Protein AF-A0AAU7BP47-F1 (afdb_monomer_lite)

Sequence (242 aa):
MKHLKYIVLTAAFLTLVGQQEICAQGKSEAAKAKVEQKKESIEKEIKEDIKEVRDDKREDMKALRERLKAATTDEEREAILEKMKELRGDAKEDIKELKEDLDDDDKLEREAKAKLNQEVKAKENKAKGNAYGKNKGELKGREFGLARAAEAKAKVKKYEESFEKNDELIKRGKSRIQQAMERIKKAKEDKSLTEDEIKEREERIKKAENKINSLEEAIKKAKEKMKEKTEQLSKILVKENN

Organism: NCBI:txid3153519

Secondary structure (DSSP, 8-state):
--SHHHHHHHHHHHHHHTTSSTTTTHHHHHHHHHHHHHHHHHHHHHHHHHHHHHHHHHHHHHHHHHHHHH--SHHHHHHHHHHHHHHHHHHHHHHHHHHHHHH-HHHHHHHHHHHHHHHHHHHHHHHS---TTTT-TT--THHHHHHHHHHHHHHHHHHHHHHHHHHHHHHHHHHHHHHHHHHHHHHHHTT-S-HHHHHHHHHHHHHHHHHHHHHHHHHHHHHHHHHHHHHHHHHHHHHT--

Structure (mmCIF, N/CA/C/O backbone):
data_AF-A0AAU7BP47-F1
#
_entry.id   AF-A0AAU7BP47-F1
#
loop_
_atom_site.group_PDB
_atom_site.id
_atom_site.type_symbol
_atom_site.label_atom_id
_atom_site.label_alt_id
_atom_site.label_comp_id
_atom_site.label_asym_id
_atom_site.label_entity_id
_atom_site.label_seq_id
_atom_site.pdbx_PDB_ins_code
_atom_site.Cartn_x
_atom_site.Cartn_y
_atom_site.Cartn_z
_atom_site.occupancy
_atom_site.B_iso_or_equiv
_atom_site.auth_seq_id
_atom_site.auth_comp_id
_atom_site.auth_asym_id
_atom_site.auth_atom_id
_atom_site.pdbx_PDB_model_num
ATOM 1 N N . MET A 1 1 ? 30.214 -60.463 -42.464 1.00 54.84 1 MET A N 1
ATOM 2 C CA . MET A 1 1 ? 29.918 -59.471 -41.398 1.00 54.84 1 MET A CA 1
ATOM 3 C C . MET A 1 1 ? 30.547 -58.092 -41.663 1.00 54.84 1 MET A C 1
ATOM 5 O O . MET A 1 1 ? 31.225 -57.549 -40.799 1.00 54.84 1 MET A O 1
ATOM 9 N N . LYS A 1 2 ? 30.342 -57.493 -42.847 1.00 50.34 2 LYS A N 1
ATOM 10 C CA . LYS A 1 2 ? 30.851 -56.135 -43.146 1.00 50.34 2 LYS A CA 1
ATOM 11 C C . LYS A 1 2 ? 29.751 -55.064 -43.164 1.00 50.34 2 LYS A C 1
ATOM 13 O O . LYS A 1 2 ? 30.060 -53.902 -42.963 1.00 50.34 2 LYS A O 1
ATOM 18 N N . HIS A 1 3 ? 28.479 -55.457 -43.267 1.00 51.28 3 HIS A N 1
ATOM 19 C CA . HIS A 1 3 ? 27.336 -54.529 -43.255 1.00 51.28 3 HIS A CA 1
ATOM 20 C C . HIS A 1 3 ? 26.705 -54.325 -41.868 1.00 51.28 3 HIS A C 1
ATOM 22 O O . HIS A 1 3 ? 26.052 -53.316 -41.634 1.00 51.28 3 HIS A O 1
ATOM 28 N N . LEU A 1 4 ? 26.986 -55.215 -40.909 1.00 47.09 4 LEU A N 1
ATOM 29 C CA . LEU A 1 4 ? 26.487 -55.094 -39.533 1.00 47.09 4 LEU A CA 1
ATOM 30 C C . LEU A 1 4 ? 27.113 -53.900 -38.788 1.00 47.09 4 LEU A C 1
ATOM 32 O O . LEU A 1 4 ? 26.461 -53.267 -37.968 1.00 47.09 4 LEU A O 1
ATOM 36 N N . LYS A 1 5 ? 28.358 -53.541 -39.134 1.00 48.34 5 LYS A N 1
ATOM 37 C CA . LYS A 1 5 ? 29.045 -52.372 -38.566 1.00 48.34 5 LYS A CA 1
ATOM 38 C C . LYS A 1 5 ? 28.393 -51.054 -38.991 1.00 48.34 5 LYS A C 1
ATOM 40 O O . LYS A 1 5 ? 28.329 -50.142 -38.182 1.00 48.34 5 LYS A O 1
ATOM 45 N N . TYR A 1 6 ? 27.871 -50.972 -40.217 1.00 52.59 6 TYR A N 1
ATOM 46 C CA . TYR A 1 6 ? 27.213 -49.761 -40.715 1.00 52.59 6 TYR A CA 1
ATOM 47 C C . TYR A 1 6 ? 25.806 -49.587 -40.134 1.00 52.59 6 TYR A C 1
ATOM 49 O O . TYR A 1 6 ? 25.447 -48.466 -39.806 1.00 52.59 6 TYR A O 1
ATOM 57 N N . ILE A 1 7 ? 25.066 -50.681 -39.904 1.00 55.38 7 ILE A N 1
ATOM 58 C CA . ILE A 1 7 ? 23.729 -50.648 -39.281 1.00 55.38 7 ILE A CA 1
ATOM 59 C C . ILE A 1 7 ? 23.807 -50.176 -37.819 1.00 55.38 7 ILE A C 1
ATOM 61 O O . ILE A 1 7 ? 23.007 -49.343 -37.392 1.00 55.38 7 ILE A O 1
ATOM 65 N N . VAL A 1 8 ? 24.811 -50.644 -37.068 1.00 53.78 8 VAL A N 1
ATOM 66 C CA . VAL A 1 8 ? 25.050 -50.199 -35.683 1.00 53.78 8 VAL A CA 1
ATOM 67 C C . VAL A 1 8 ? 25.526 -48.739 -35.638 1.00 53.78 8 VAL A C 1
ATOM 69 O O . VAL A 1 8 ? 25.120 -47.994 -34.749 1.00 53.78 8 VAL A O 1
ATOM 72 N N . LEU A 1 9 ? 26.310 -48.289 -36.628 1.00 45.22 9 LEU A N 1
ATOM 73 C CA . LEU A 1 9 ? 26.760 -46.894 -36.714 1.00 45.22 9 LEU A CA 1
ATOM 74 C C . LEU A 1 9 ? 25.614 -45.923 -37.061 1.00 45.22 9 LEU A C 1
ATOM 76 O O . LEU A 1 9 ? 25.562 -44.823 -36.519 1.00 45.22 9 LEU A O 1
ATOM 80 N N . THR A 1 10 ? 24.666 -46.327 -37.916 1.00 50.25 10 THR A N 1
ATOM 81 C CA . THR A 1 10 ? 23.479 -45.516 -38.241 1.00 50.25 10 THR A CA 1
ATOM 82 C C . THR A 1 10 ? 22.449 -45.483 -37.112 1.00 50.25 10 THR A C 1
ATOM 84 O O . THR A 1 10 ? 21.820 -44.449 -36.900 1.00 50.25 10 THR A O 1
ATOM 87 N N . ALA A 1 11 ? 22.314 -46.561 -36.332 1.00 48.72 11 ALA A N 1
ATOM 88 C CA . ALA A 1 11 ? 21.428 -46.584 -35.165 1.00 48.72 11 ALA A CA 1
ATOM 89 C C . ALA A 1 11 ? 21.935 -45.676 -34.026 1.00 48.72 11 ALA A C 1
ATOM 91 O O . ALA A 1 11 ? 21.133 -45.018 -33.369 1.00 48.72 11 ALA A O 1
ATOM 92 N N . ALA A 1 12 ? 23.257 -45.562 -33.846 1.00 46.50 12 ALA A N 1
ATOM 93 C CA . ALA A 1 12 ? 23.857 -44.663 -32.855 1.00 46.50 12 ALA A CA 1
ATOM 94 C C . ALA A 1 12 ? 23.754 -43.169 -33.234 1.00 46.50 12 ALA A C 1
ATOM 96 O O . ALA A 1 12 ? 23.749 -42.307 -32.355 1.00 46.50 12 ALA A O 1
ATOM 97 N N . PHE A 1 13 ? 23.636 -42.845 -34.527 1.00 42.03 13 PHE A N 1
ATOM 98 C CA . PHE A 1 13 ? 23.473 -41.460 -34.985 1.00 42.03 13 PHE A CA 1
ATOM 99 C C . PHE A 1 13 ? 22.022 -40.962 -34.853 1.00 42.03 13 PHE A C 1
ATOM 101 O O . PHE A 1 13 ? 21.796 -39.786 -34.580 1.00 42.03 13 PHE A O 1
ATOM 108 N N . LEU A 1 14 ? 21.031 -41.858 -34.952 1.00 44.75 14 LEU A N 1
ATOM 109 C CA . LEU A 1 14 ? 19.613 -41.525 -34.745 1.00 44.75 14 LEU A CA 1
ATOM 110 C C . LEU A 1 14 ? 19.248 -41.268 -33.272 1.00 44.75 14 LEU A C 1
ATOM 112 O O . LEU A 1 14 ? 18.317 -40.515 -33.001 1.00 44.75 14 LEU A O 1
ATOM 116 N N . THR A 1 15 ? 20.003 -41.805 -32.311 1.00 44.69 15 THR A N 1
ATOM 117 C CA . THR A 1 15 ? 19.762 -41.549 -30.879 1.00 44.69 15 THR A CA 1
ATOM 118 C C . THR A 1 15 ? 20.351 -40.231 -30.368 1.00 44.69 15 THR A C 1
ATOM 120 O O . THR A 1 15 ? 19.978 -39.792 -29.285 1.00 44.69 15 THR A O 1
ATOM 123 N N . LEU A 1 16 ? 21.237 -39.572 -31.127 1.00 41.62 16 LEU A N 1
ATOM 124 C CA . LEU A 1 16 ? 21.874 -38.307 -30.718 1.00 41.62 16 LEU A CA 1
ATOM 125 C C . LEU A 1 16 ? 21.167 -37.050 -31.251 1.00 41.62 16 LEU A C 1
ATOM 127 O O . LEU A 1 16 ? 21.364 -35.967 -30.705 1.00 41.62 16 LEU A O 1
ATOM 131 N N . VAL A 1 17 ? 20.302 -37.183 -32.261 1.00 43.44 17 VAL A N 1
ATOM 132 C CA . VAL A 1 17 ? 19.491 -36.067 -32.789 1.00 43.44 17 VAL A CA 1
ATOM 133 C C . VAL A 1 17 ? 18.143 -35.942 -32.053 1.00 43.44 17 VAL A C 1
ATOM 135 O O . VAL A 1 17 ? 17.546 -34.872 -32.031 1.00 43.44 17 VAL A O 1
ATOM 138 N N . GLY A 1 18 ? 17.697 -36.991 -31.350 1.00 37.31 18 GLY A N 1
ATOM 139 C CA . GLY A 1 18 ? 16.422 -37.007 -30.616 1.00 37.31 18 GLY A CA 1
ATOM 140 C C . GLY A 1 18 ? 16.404 -36.294 -29.255 1.00 37.31 18 GLY A C 1
ATOM 141 O O . GLY A 1 18 ? 15.347 -36.201 -28.640 1.00 37.31 18 GLY A O 1
ATOM 142 N N . GLN A 1 19 ? 17.535 -35.782 -28.753 1.00 41.53 19 GLN A N 1
ATOM 143 C CA . GLN A 1 19 ? 17.583 -35.084 -27.453 1.00 41.53 19 GLN A CA 1
ATOM 144 C C . GLN A 1 19 ? 17.438 -33.555 -27.539 1.00 41.53 19 GLN A C 1
ATOM 146 O O . GLN A 1 19 ? 17.408 -32.896 -26.500 1.00 41.53 19 GLN A O 1
ATOM 151 N N . GLN A 1 20 ? 17.302 -32.965 -28.732 1.00 42.88 20 GLN A N 1
ATOM 152 C CA . GLN A 1 20 ? 17.167 -31.506 -28.864 1.00 42.88 20 GLN A CA 1
ATOM 153 C C . GLN A 1 20 ? 15.726 -30.975 -28.750 1.00 42.88 20 GLN A C 1
ATOM 155 O O . GLN A 1 20 ? 15.548 -29.762 -28.647 1.00 42.88 20 GLN A O 1
ATOM 160 N N . GLU A 1 21 ? 14.706 -31.834 -28.648 1.00 36.41 21 GLU A N 1
ATOM 161 C CA . GLU A 1 21 ? 13.303 -31.385 -28.540 1.00 36.41 21 GLU A CA 1
ATOM 162 C C . GLU A 1 21 ? 12.715 -31.411 -27.113 1.00 36.41 21 GLU A C 1
ATOM 164 O O . GLU A 1 21 ? 11.639 -30.867 -26.879 1.00 36.41 21 GLU A O 1
ATOM 169 N N . ILE A 1 22 ? 13.437 -31.916 -26.102 1.00 38.38 22 ILE A N 1
ATOM 170 C CA . ILE A 1 22 ? 12.916 -31.999 -24.716 1.00 38.38 22 ILE A CA 1
ATOM 171 C C . ILE A 1 22 ? 13.175 -30.708 -23.898 1.00 38.38 22 ILE A C 1
ATOM 173 O O . ILE A 1 22 ? 12.651 -30.522 -22.800 1.00 38.38 22 ILE A O 1
ATOM 177 N N . CYS A 1 23 ? 13.900 -29.723 -24.437 1.00 38.06 23 CYS A N 1
ATOM 178 C CA . CYS A 1 23 ? 14.195 -28.467 -23.726 1.00 38.06 23 CYS A CA 1
ATOM 179 C C . CYS A 1 23 ? 13.179 -27.324 -23.946 1.00 38.06 23 CYS A C 1
ATOM 181 O O . CYS A 1 23 ? 13.420 -26.204 -23.480 1.00 38.06 23 CYS A O 1
ATOM 183 N N . ALA A 1 24 ? 12.052 -27.571 -24.623 1.00 40.19 24 ALA A N 1
ATOM 184 C CA . ALA A 1 24 ? 11.007 -26.561 -24.834 1.00 40.19 24 ALA A CA 1
ATOM 185 C C . ALA A 1 24 ? 9.888 -26.604 -23.770 1.00 40.19 24 ALA A C 1
ATOM 187 O O . ALA A 1 24 ? 9.394 -25.551 -23.363 1.00 40.19 24 ALA A O 1
ATOM 188 N N . GLN A 1 25 ? 9.534 -27.784 -23.247 1.00 32.47 25 GLN A N 1
ATOM 189 C CA . GLN A 1 25 ? 8.387 -27.946 -22.340 1.00 32.47 25 GLN A CA 1
ATOM 190 C C . GLN A 1 25 ? 8.696 -27.550 -20.877 1.00 32.47 25 GLN A C 1
ATOM 192 O O . GLN A 1 25 ? 7.860 -26.929 -20.215 1.00 32.47 25 GLN A O 1
ATOM 197 N N . GLY A 1 26 ? 9.930 -27.762 -20.396 1.00 40.69 26 GLY A N 1
ATOM 198 C CA . GLY A 1 26 ? 10.325 -27.481 -19.002 1.00 40.69 26 GLY A CA 1
ATOM 199 C C . GLY A 1 26 ? 10.457 -25.993 -18.628 1.00 40.69 26 GLY A C 1
ATOM 200 O O . GLY A 1 26 ? 10.343 -25.630 -17.458 1.00 40.69 26 GLY A O 1
ATOM 201 N N . LYS A 1 27 ? 10.635 -25.087 -19.604 1.00 50.84 27 LYS A N 1
ATOM 202 C CA . LYS A 1 27 ? 10.634 -23.632 -19.330 1.00 50.84 27 LYS A CA 1
ATOM 203 C C . LYS A 1 27 ? 9.239 -23.113 -18.968 1.00 50.84 27 LYS A C 1
ATOM 205 O O . LYS A 1 27 ? 9.133 -22.132 -18.233 1.00 50.84 27 LYS A O 1
ATOM 210 N N . SER A 1 28 ? 8.188 -23.771 -19.463 1.00 58.28 28 SER A N 1
ATOM 211 C CA . SER A 1 28 ? 6.799 -23.394 -19.190 1.00 58.28 28 SER A CA 1
ATOM 212 C C . SER A 1 28 ? 6.362 -23.815 -17.784 1.00 58.28 28 SER A C 1
ATOM 214 O O . SER A 1 28 ? 5.742 -23.026 -17.076 1.00 58.28 28 SER A O 1
ATOM 216 N N . GLU A 1 29 ? 6.777 -24.999 -17.330 1.00 63.47 29 GLU A N 1
ATOM 217 C CA . GLU A 1 29 ? 6.486 -25.500 -15.982 1.00 63.47 29 GLU A CA 1
ATOM 218 C C . GLU A 1 29 ? 7.246 -24.720 -14.908 1.00 63.47 29 GLU A C 1
ATOM 220 O O . GLU A 1 29 ? 6.656 -24.311 -13.913 1.00 63.47 29 GLU A O 1
ATOM 225 N N . ALA A 1 30 ? 8.523 -24.397 -15.141 1.00 72.31 30 ALA A N 1
ATOM 226 C CA . ALA A 1 30 ? 9.299 -23.574 -14.213 1.00 72.31 30 ALA A CA 1
ATOM 227 C C . ALA A 1 30 ? 8.756 -22.137 -14.081 1.00 72.31 30 ALA A C 1
ATOM 229 O O . ALA A 1 30 ? 8.880 -21.517 -13.024 1.00 72.31 30 ALA A O 1
ATOM 230 N N . ALA A 1 31 ? 8.172 -21.583 -15.150 1.00 70.94 31 ALA A N 1
ATOM 231 C CA . ALA A 1 31 ? 7.506 -20.285 -15.102 1.00 70.94 31 ALA A CA 1
ATOM 232 C C . ALA A 1 31 ? 6.178 -20.365 -14.336 1.00 70.94 31 ALA A C 1
ATOM 234 O O . ALA A 1 31 ? 5.934 -19.521 -13.476 1.00 70.94 31 ALA A O 1
ATOM 235 N N . LYS A 1 32 ? 5.370 -21.404 -14.589 1.00 76.00 32 LYS A N 1
ATOM 236 C CA . LYS A 1 32 ? 4.124 -21.669 -13.853 1.00 76.00 32 LYS A CA 1
ATOM 237 C C . LYS A 1 32 ? 4.377 -21.861 -12.357 1.00 76.00 32 LYS A C 1
ATOM 239 O O . LYS A 1 32 ? 3.753 -21.180 -11.557 1.00 76.00 32 LYS A O 1
ATOM 244 N N . ALA A 1 33 ? 5.373 -22.663 -11.978 1.00 82.56 33 ALA A N 1
ATOM 245 C CA . ALA A 1 33 ? 5.734 -22.886 -10.576 1.00 82.56 33 ALA A CA 1
ATOM 246 C C . ALA A 1 33 ? 6.130 -21.591 -9.839 1.00 82.56 33 ALA A C 1
ATOM 248 O O . ALA A 1 33 ? 5.812 -21.416 -8.668 1.00 82.56 33 ALA A O 1
ATOM 249 N N . LYS A 1 34 ? 6.796 -20.649 -10.521 1.00 80.06 34 LYS A N 1
ATOM 250 C CA . LYS A 1 34 ? 7.148 -19.341 -9.938 1.00 80.06 34 LYS A CA 1
ATOM 251 C C . LYS A 1 34 ? 5.948 -18.415 -9.770 1.00 80.06 34 LYS A C 1
ATOM 253 O O . LYS A 1 34 ? 5.946 -17.612 -8.840 1.00 80.06 34 LYS A O 1
ATOM 258 N N . VAL A 1 35 ? 4.977 -18.485 -10.680 1.00 82.31 35 VAL A N 1
ATOM 259 C CA . VAL A 1 35 ? 3.710 -17.755 -10.538 1.00 82.31 35 VAL A CA 1
ATOM 260 C C . VAL A 1 35 ? 2.937 -18.325 -9.353 1.00 82.31 35 VAL A C 1
ATOM 262 O O . VAL A 1 35 ? 2.563 -17.550 -8.480 1.00 82.31 35 VAL A O 1
ATOM 265 N N . GLU A 1 36 ? 2.831 -19.650 -9.251 1.00 82.81 36 GLU A N 1
ATOM 266 C CA . GLU A 1 36 ? 2.141 -20.324 -8.146 1.00 82.81 36 GLU A CA 1
ATOM 267 C C . GLU A 1 36 ? 2.777 -20.005 -6.789 1.00 82.81 36 GLU A C 1
ATOM 269 O O . GLU A 1 36 ? 2.099 -19.589 -5.858 1.00 82.81 36 GLU A O 1
ATOM 274 N N . GLN A 1 37 ? 4.108 -20.052 -6.695 1.00 86.12 37 GLN A N 1
ATOM 275 C CA . GLN A 1 37 ? 4.819 -19.693 -5.466 1.00 86.12 37 GLN A CA 1
ATOM 276 C C . GLN A 1 37 ? 4.569 -18.234 -5.040 1.00 86.12 37 GLN A C 1
ATOM 278 O O . GLN A 1 37 ? 4.491 -17.926 -3.849 1.00 86.12 37 GLN A O 1
ATOM 283 N N . LYS A 1 38 ? 4.473 -17.301 -5.999 1.00 84.44 38 LYS A N 1
ATOM 284 C CA . LYS A 1 38 ? 4.156 -15.894 -5.701 1.00 84.44 38 LYS A CA 1
ATOM 285 C C . LYS A 1 38 ? 2.691 -15.720 -5.322 1.00 84.44 38 LYS A C 1
ATOM 287 O O . LYS A 1 38 ? 2.416 -14.913 -4.441 1.00 84.44 38 LYS A O 1
ATOM 292 N N . LYS A 1 39 ? 1.794 -16.472 -5.950 1.00 86.50 39 LYS A N 1
ATOM 293 C CA . LYS A 1 39 ? 0.372 -16.513 -5.622 1.00 86.50 39 LYS A CA 1
ATOM 294 C C . LYS A 1 39 ? 0.158 -17.002 -4.188 1.00 86.50 39 LYS A C 1
ATOM 296 O O . LYS A 1 39 ? -0.407 -16.264 -3.393 1.00 86.50 39 LYS A O 1
ATOM 301 N N . GLU A 1 40 ? 0.764 -18.128 -3.805 1.00 88.06 40 GLU A N 1
ATOM 302 C CA . GLU A 1 40 ? 0.751 -18.629 -2.421 1.00 88.06 40 GLU A CA 1
ATOM 303 C C . GLU A 1 40 ? 1.299 -17.607 -1.413 1.00 88.06 40 GLU A C 1
ATOM 305 O O . GLU A 1 40 ? 0.816 -17.512 -0.286 1.00 88.06 40 GLU A O 1
ATOM 310 N N . SER A 1 41 ? 2.330 -16.843 -1.792 1.00 86.12 41 SER A N 1
ATOM 311 C CA . SER A 1 41 ? 2.872 -15.777 -0.943 1.00 86.12 41 SER A CA 1
ATOM 312 C C . SER A 1 41 ? 1.869 -14.642 -0.739 1.00 86.12 41 SER A C 1
ATOM 314 O O . SER A 1 41 ? 1.754 -14.152 0.377 1.00 86.12 41 SER A O 1
ATOM 316 N N . ILE A 1 42 ? 1.161 -14.228 -1.793 1.00 83.88 42 ILE A N 1
ATOM 317 C CA . ILE A 1 42 ? 0.135 -13.178 -1.719 1.00 83.88 42 ILE A CA 1
ATOM 318 C C . ILE A 1 42 ? -1.065 -13.677 -0.906 1.00 83.88 42 ILE A C 1
ATOM 320 O O . ILE A 1 42 ? -1.548 -12.966 -0.034 1.00 83.88 42 ILE A O 1
ATOM 324 N N . GLU A 1 43 ? -1.497 -14.923 -1.107 1.00 88.44 43 GLU A N 1
ATOM 325 C CA . GLU A 1 43 ? -2.561 -15.519 -0.296 1.00 88.44 43 GLU A CA 1
ATOM 326 C C . GLU A 1 43 ? -2.208 -15.569 1.192 1.00 88.44 43 GLU A C 1
ATOM 328 O O . GLU A 1 43 ? -3.080 -15.378 2.038 1.00 88.44 43 GLU A O 1
ATOM 333 N N . LYS A 1 44 ? -0.945 -15.860 1.532 1.00 90.38 44 LYS A N 1
ATOM 334 C CA . LYS A 1 44 ? -0.475 -15.835 2.924 1.00 90.38 44 LYS A CA 1
ATOM 335 C C . LYS A 1 44 ? -0.514 -14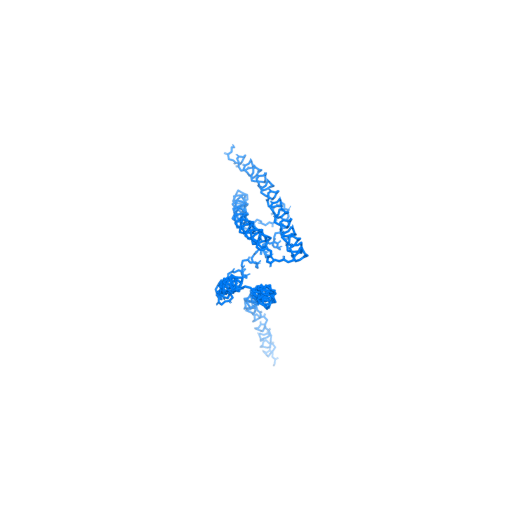.425 3.503 1.00 90.38 44 LYS A C 1
ATOM 337 O O . LYS A 1 44 ? -1.019 -14.284 4.609 1.00 90.38 44 LYS A O 1
ATOM 342 N N . GLU A 1 45 ? -0.054 -13.419 2.754 1.00 82.81 45 GLU A N 1
ATOM 343 C CA . GLU A 1 45 ? -0.141 -12.003 3.150 1.00 82.81 45 GLU A CA 1
ATOM 344 C C . GLU A 1 45 ? -1.605 -11.611 3.435 1.00 82.81 45 GLU A C 1
ATOM 346 O O . GLU A 1 45 ? -1.918 -11.161 4.532 1.00 82.81 45 GLU A O 1
ATOM 351 N N . ILE A 1 46 ? -2.536 -11.906 2.521 1.00 84.75 46 ILE A N 1
ATOM 352 C CA . ILE A 1 46 ? -3.964 -11.587 2.705 1.00 84.75 46 ILE A CA 1
ATOM 353 C C . ILE A 1 46 ? -4.574 -12.358 3.892 1.00 84.75 46 IL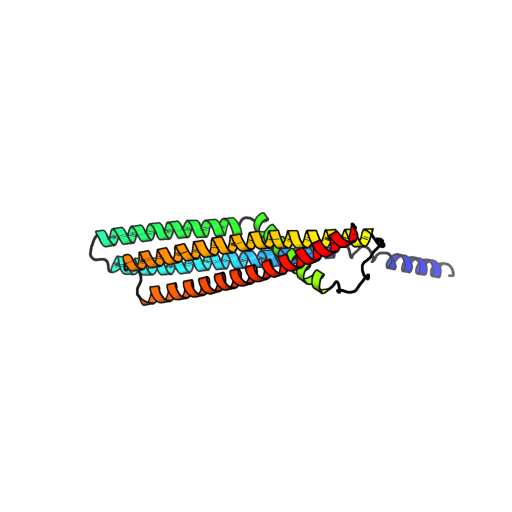E A C 1
ATOM 355 O O . ILE A 1 46 ? -5.373 -11.815 4.657 1.00 84.75 46 ILE A O 1
ATOM 359 N N . LYS A 1 47 ? -4.205 -13.632 4.093 1.00 90.12 47 LYS A N 1
ATOM 360 C CA . LYS A 1 47 ? -4.659 -14.430 5.251 1.00 90.12 47 LYS A CA 1
ATOM 361 C C . LYS A 1 47 ? -4.132 -13.873 6.578 1.00 90.12 47 LYS A C 1
ATOM 363 O O . LYS A 1 47 ? -4.850 -13.954 7.578 1.00 90.12 47 LYS A O 1
ATOM 368 N N . GLU A 1 48 ? -2.912 -13.339 6.601 1.00 88.19 48 GLU A N 1
ATOM 369 C CA . GLU A 1 48 ? -2.351 -12.642 7.762 1.00 88.19 48 GLU A CA 1
ATOM 370 C C . GLU A 1 48 ? -3.094 -11.329 8.031 1.00 88.19 48 GLU A C 1
ATOM 372 O O . GLU A 1 48 ? -3.537 -11.135 9.162 1.00 88.19 48 GLU A O 1
ATOM 377 N N . ASP A 1 49 ? -3.367 -10.519 7.005 1.00 79.56 49 ASP A N 1
ATOM 378 C CA . ASP A 1 49 ? -4.144 -9.276 7.132 1.00 79.56 49 ASP A CA 1
ATOM 379 C C . ASP A 1 49 ? -5.557 -9.544 7.690 1.00 79.56 49 ASP A C 1
ATOM 381 O O . ASP A 1 49 ? -6.016 -8.876 8.619 1.00 79.56 49 ASP A O 1
ATOM 385 N N . ILE A 1 50 ? -6.245 -10.587 7.202 1.00 86.44 50 ILE A N 1
ATOM 386 C CA . ILE A 1 50 ? -7.553 -11.011 7.741 1.00 86.44 50 ILE A CA 1
ATOM 387 C C . ILE A 1 50 ? -7.447 -11.389 9.225 1.00 86.44 50 ILE A C 1
ATOM 389 O O . ILE A 1 50 ? -8.384 -11.163 10.001 1.00 86.44 50 ILE A O 1
ATOM 393 N N . LYS A 1 51 ? -6.342 -12.025 9.626 1.00 89.06 51 LYS A N 1
ATOM 394 C CA . LYS A 1 51 ? -6.120 -12.431 11.014 1.00 89.06 51 LYS A CA 1
ATOM 395 C C . LYS A 1 51 ? -5.854 -11.216 11.903 1.00 89.06 51 LYS A C 1
ATOM 397 O O . LYS A 1 51 ? -6.468 -11.136 12.961 1.00 89.06 51 LYS A O 1
ATOM 402 N N . GLU A 1 52 ? -5.033 -10.271 11.453 1.00 82.19 52 GLU A N 1
ATOM 403 C CA . GLU A 1 52 ? -4.743 -9.025 12.171 1.00 82.19 52 GLU A CA 1
ATOM 404 C C . GLU A 1 52 ? -6.023 -8.204 12.387 1.00 82.19 52 GLU A C 1
ATOM 406 O O . GLU A 1 52 ? -6.343 -7.856 13.522 1.00 82.19 52 GLU A O 1
ATOM 411 N N . VAL A 1 53 ? -6.854 -8.039 11.347 1.00 80.25 53 VAL A N 1
ATOM 412 C CA . VAL A 1 53 ? -8.168 -7.377 11.465 1.00 80.25 53 VAL A CA 1
ATOM 413 C C . VAL A 1 53 ? -9.069 -8.083 12.486 1.00 80.25 53 VAL A C 1
ATOM 415 O O . VAL A 1 53 ? -9.759 -7.429 13.271 1.00 80.25 53 VAL A O 1
ATOM 418 N N . ARG A 1 54 ? -9.090 -9.423 12.514 1.00 86.44 54 ARG A N 1
ATOM 419 C CA . ARG A 1 54 ? -9.884 -10.170 13.507 1.00 86.44 54 ARG A CA 1
ATOM 420 C C . ARG A 1 54 ? -9.365 -9.995 14.925 1.00 86.44 54 ARG A C 1
ATOM 422 O O . ARG A 1 54 ? -10.188 -9.893 15.835 1.00 86.44 54 ARG A O 1
ATOM 429 N N . ASP A 1 55 ? -8.052 -10.028 15.109 1.00 83.00 55 ASP A N 1
ATOM 430 C CA . ASP A 1 55 ? -7.429 -9.933 16.424 1.00 83.00 55 ASP A CA 1
ATOM 431 C C . ASP A 1 55 ? -7.627 -8.521 17.004 1.00 83.00 55 ASP A C 1
ATOM 433 O O . ASP A 1 55 ? -8.171 -8.407 18.106 1.00 83.00 55 ASP A O 1
ATOM 437 N N . ASP A 1 56 ? -7.384 -7.463 16.221 1.00 77.06 56 ASP A N 1
ATOM 438 C CA . ASP A 1 56 ? -7.642 -6.068 16.617 1.00 77.06 56 ASP A CA 1
ATOM 439 C C . ASP A 1 56 ? -9.113 -5.853 17.021 1.00 77.06 56 ASP A C 1
ATOM 441 O O . ASP A 1 56 ? -9.430 -5.334 18.096 1.00 77.06 56 ASP A O 1
ATOM 445 N N . LYS A 1 57 ? -10.056 -6.331 16.198 1.00 85.19 57 LYS A N 1
ATOM 446 C CA . LYS A 1 57 ? -11.494 -6.182 16.479 1.00 85.19 57 LYS A CA 1
ATOM 447 C C . LYS A 1 57 ? -11.946 -7.031 17.669 1.00 85.19 57 LYS A C 1
ATOM 449 O O . LYS A 1 57 ? -12.911 -6.677 18.353 1.00 85.19 57 LYS A O 1
ATOM 454 N N . ARG A 1 58 ? -11.287 -8.163 17.936 1.00 84.25 58 ARG A N 1
ATOM 455 C CA . ARG A 1 58 ? -11.562 -9.004 19.110 1.00 84.25 58 ARG A CA 1
ATOM 456 C C . ARG A 1 58 ? -11.113 -8.316 20.394 1.00 84.25 58 ARG A C 1
ATOM 458 O O . ARG A 1 58 ? -11.830 -8.423 21.393 1.00 84.25 58 ARG A O 1
ATOM 465 N N . GLU A 1 59 ? -9.976 -7.629 20.374 1.00 79.62 59 GLU A N 1
ATOM 466 C CA . GLU A 1 59 ? -9.506 -6.817 21.498 1.00 79.62 59 GLU A CA 1
ATOM 467 C C . GLU A 1 59 ? -10.466 -5.657 21.777 1.00 79.62 59 GLU A C 1
ATOM 469 O O . GLU A 1 59 ? -10.967 -5.546 22.899 1.00 79.62 59 GLU A O 1
ATOM 474 N N . ASP A 1 60 ? -10.852 -4.901 20.744 1.00 80.06 60 ASP A N 1
ATOM 475 C CA . ASP A 1 60 ? -11.852 -3.827 20.846 1.00 80.06 60 ASP A CA 1
ATOM 476 C C . ASP A 1 60 ? -13.189 -4.332 21.424 1.00 80.06 60 ASP A C 1
ATOM 478 O O . ASP A 1 60 ? -13.756 -3.750 22.354 1.00 80.06 60 ASP A O 1
ATOM 482 N N . MET A 1 61 ? -13.688 -5.472 20.932 1.00 87.56 61 MET A N 1
ATOM 483 C CA . MET A 1 61 ? -14.920 -6.084 21.443 1.00 87.56 61 MET A CA 1
ATOM 484 C C . MET A 1 61 ? -14.800 -6.555 22.893 1.00 87.56 61 MET A C 1
ATOM 486 O O . MET A 1 61 ? -15.797 -6.545 23.619 1.00 87.56 61 MET A O 1
ATOM 490 N N . LYS A 1 62 ? -13.615 -7.002 23.324 1.00 88.06 62 LYS A N 1
ATOM 491 C CA . LYS A 1 62 ? -13.365 -7.412 24.711 1.00 88.06 62 LYS A CA 1
ATOM 492 C C . LYS A 1 62 ? -13.373 -6.195 25.635 1.00 88.06 62 LYS A C 1
ATOM 494 O O . LYS A 1 62 ? -14.045 -6.249 26.664 1.00 88.06 62 LYS A O 1
ATOM 499 N N . ALA A 1 63 ? -12.729 -5.099 25.235 1.00 82.56 63 ALA A N 1
ATOM 500 C CA . ALA A 1 63 ? -12.739 -3.837 25.972 1.00 82.56 63 ALA A CA 1
ATOM 501 C C . ALA A 1 63 ? -14.165 -3.273 26.118 1.00 82.56 63 ALA A C 1
ATOM 503 O O . ALA A 1 63 ? -14.596 -2.929 27.221 1.00 82.56 63 ALA A O 1
ATOM 504 N N . LEU A 1 64 ? -14.952 -3.274 25.034 1.00 84.31 64 LEU A N 1
ATOM 505 C CA . LEU A 1 64 ? -16.360 -2.863 25.074 1.00 84.31 64 LEU A CA 1
ATOM 506 C C . LEU A 1 64 ? -17.213 -3.776 25.971 1.00 84.31 64 LEU A C 1
ATOM 508 O O . LEU A 1 64 ? -18.114 -3.293 26.651 1.00 84.31 64 LEU A O 1
ATOM 512 N N . ARG A 1 65 ? -16.924 -5.084 26.031 1.00 88.94 65 ARG A N 1
ATOM 513 C CA . ARG A 1 65 ? -17.644 -6.029 26.906 1.00 88.94 65 ARG A CA 1
ATOM 514 C C . ARG A 1 65 ? -17.387 -5.775 28.383 1.00 88.94 65 ARG A C 1
ATOM 516 O O . ARG A 1 65 ? -18.318 -5.880 29.174 1.00 88.94 65 ARG A O 1
ATOM 523 N N . GLU A 1 66 ? -16.147 -5.476 28.753 1.00 86.31 66 GLU A N 1
ATOM 524 C CA . GLU A 1 66 ? -15.812 -5.123 30.134 1.00 86.31 66 GLU A CA 1
ATOM 525 C C . GLU A 1 66 ? -16.467 -3.795 30.529 1.00 86.31 66 GLU A C 1
ATOM 527 O O . GLU A 1 66 ? -17.062 -3.705 31.602 1.00 86.31 66 GLU A O 1
ATOM 532 N N . ARG A 1 67 ? -16.507 -2.810 29.622 1.00 79.19 67 ARG A N 1
ATOM 533 C CA . ARG A 1 67 ? -17.271 -1.576 29.860 1.00 79.19 67 ARG A CA 1
ATOM 534 C C . ARG A 1 67 ? -18.767 -1.809 29.998 1.00 79.19 67 ARG A C 1
ATOM 536 O O . ARG A 1 67 ? -19.376 -1.230 30.885 1.00 79.19 67 ARG A O 1
ATOM 543 N N . LEU A 1 68 ? -19.353 -2.683 29.182 1.00 89.69 68 LEU A N 1
ATOM 544 C CA . LEU A 1 68 ? -20.777 -3.007 29.286 1.00 89.69 68 LEU A CA 1
ATOM 545 C C . LEU A 1 68 ? -21.128 -3.616 30.652 1.00 89.69 68 LEU A C 1
ATOM 547 O O . LEU A 1 68 ? -22.206 -3.361 31.182 1.00 89.69 68 LEU A O 1
ATOM 551 N N . LYS A 1 69 ? -20.222 -4.416 31.232 1.00 89.81 69 LYS A N 1
ATOM 552 C CA . LYS A 1 69 ? -20.388 -4.967 32.587 1.00 89.81 69 LYS A CA 1
ATOM 553 C C . LYS A 1 69 ? -20.254 -3.897 33.672 1.00 89.81 69 LYS A C 1
ATOM 555 O O . LYS A 1 69 ? -20.938 -4.000 34.685 1.00 89.81 69 LYS A O 1
ATOM 560 N N . ALA A 1 70 ? -19.374 -2.916 33.471 1.00 89.38 70 ALA A N 1
ATOM 561 C CA . ALA A 1 70 ? -19.137 -1.821 34.410 1.00 89.38 70 ALA A CA 1
ATOM 562 C C . ALA A 1 70 ? -20.175 -0.684 34.311 1.00 89.38 70 ALA A C 1
ATOM 564 O O . ALA A 1 70 ? -20.273 0.116 35.236 1.00 89.38 70 ALA A O 1
ATOM 565 N N . ALA A 1 71 ? -20.941 -0.618 33.217 1.00 89.94 71 ALA A N 1
ATOM 566 C CA . ALA A 1 71 ? -21.942 0.416 32.975 1.00 89.94 71 ALA A CA 1
ATOM 567 C C . ALA A 1 71 ? -23.097 0.347 33.988 1.00 89.94 71 ALA A C 1
ATOM 569 O O . ALA A 1 71 ? -23.737 -0.705 34.169 1.00 89.94 71 ALA A O 1
ATOM 570 N N . THR A 1 72 ? -23.369 1.487 34.623 1.00 81.81 72 THR A N 1
ATOM 571 C CA . THR A 1 72 ? -24.353 1.634 35.707 1.00 81.81 72 THR A CA 1
ATOM 572 C C . THR A 1 72 ? -25.667 2.253 35.241 1.00 81.81 72 THR A C 1
ATOM 574 O O . THR A 1 72 ? -26.680 2.058 35.910 1.00 81.81 72 THR A O 1
ATOM 577 N N . THR A 1 73 ? -25.674 2.942 34.098 1.00 90.31 73 THR A N 1
ATOM 578 C CA . THR A 1 73 ? -26.868 3.556 33.504 1.00 90.31 73 THR A CA 1
ATOM 579 C C . THR A 1 73 ? -27.279 2.851 32.212 1.00 90.31 73 THR A C 1
ATOM 581 O O . THR A 1 73 ? -26.458 2.247 31.515 1.00 90.31 73 THR A O 1
ATOM 584 N N . ASP A 1 74 ? -28.568 2.924 31.881 1.00 87.94 74 ASP A N 1
ATOM 585 C CA . ASP A 1 74 ? -29.103 2.316 30.658 1.00 87.94 74 ASP A CA 1
ATOM 586 C C . ASP A 1 74 ? -28.628 3.052 29.393 1.00 87.94 74 ASP A C 1
ATOM 588 O O . ASP A 1 74 ? -28.325 2.409 28.389 1.00 87.94 74 ASP A O 1
ATOM 592 N N . GLU A 1 75 ? -28.439 4.373 29.466 1.00 86.38 75 GLU A N 1
ATOM 593 C CA . GLU A 1 75 ? -27.898 5.191 28.369 1.00 86.38 75 GLU A CA 1
ATOM 594 C C . GLU A 1 75 ? -26.457 4.786 28.000 1.00 86.38 75 GLU A C 1
ATOM 596 O O . GLU A 1 75 ? -26.129 4.623 26.823 1.00 86.38 75 GLU A O 1
ATOM 601 N N . GLU A 1 76 ? -25.592 4.538 28.994 1.00 79.94 76 GLU A N 1
ATOM 602 C CA . GLU A 1 76 ? -24.229 4.043 28.751 1.00 79.94 76 GLU A CA 1
ATOM 603 C C . GLU A 1 76 ? -24.238 2.646 28.119 1.00 79.94 76 GLU A C 1
ATOM 605 O O . GLU A 1 76 ? -23.426 2.344 27.238 1.00 79.94 76 GLU A O 1
ATOM 610 N N . ARG A 1 77 ? -25.171 1.783 28.539 1.00 86.06 77 ARG A N 1
ATOM 611 C CA . ARG A 1 77 ? -25.325 0.436 27.975 1.00 86.06 77 ARG A CA 1
ATOM 612 C C . ARG A 1 77 ? -25.762 0.484 26.518 1.00 86.06 77 ARG A C 1
ATOM 614 O O . ARG A 1 77 ? -25.191 -0.252 25.711 1.00 86.06 77 ARG A O 1
ATOM 621 N N . GLU A 1 78 ? -26.723 1.335 26.168 1.00 88.25 78 GLU A N 1
ATOM 622 C CA . GLU A 1 78 ? -27.164 1.506 24.780 1.00 88.25 78 GLU A CA 1
ATOM 623 C C . GLU A 1 78 ? -26.036 2.032 23.886 1.00 88.25 78 GLU A C 1
ATOM 625 O O . GLU A 1 78 ? -25.757 1.423 22.849 1.00 88.25 78 GLU A O 1
ATOM 630 N N . ALA A 1 79 ? -25.301 3.057 24.327 1.00 82.94 79 ALA A N 1
ATOM 631 C CA . ALA A 1 79 ? -24.171 3.604 23.574 1.00 82.9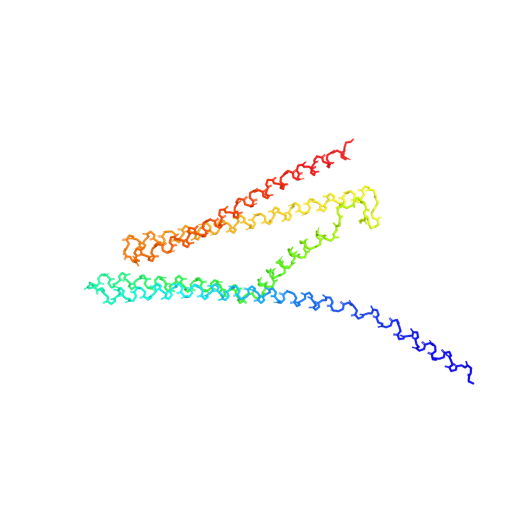4 79 ALA A CA 1
ATOM 632 C C . ALA A 1 79 ? -23.055 2.564 23.339 1.00 82.94 79 ALA A C 1
ATOM 634 O O . ALA A 1 79 ? -22.472 2.481 22.253 1.00 82.94 79 ALA A O 1
ATOM 635 N N . ILE A 1 80 ? -22.756 1.722 24.337 1.00 84.00 80 ILE A N 1
ATOM 636 C CA . ILE A 1 80 ? -21.766 0.644 24.194 1.00 84.00 80 ILE A CA 1
ATOM 637 C C . ILE A 1 80 ? -22.265 -0.435 23.219 1.00 84.00 80 ILE A C 1
ATOM 639 O O . ILE A 1 80 ? -21.484 -0.937 22.405 1.00 84.00 80 ILE A O 1
ATOM 643 N N . LEU A 1 81 ? -23.551 -0.792 23.268 1.00 86.75 81 LEU A N 1
ATOM 644 C CA . LEU A 1 81 ? -24.148 -1.772 22.356 1.00 86.75 81 LEU A CA 1
ATOM 645 C C . LEU A 1 81 ? -24.177 -1.279 20.903 1.00 86.75 81 LEU A C 1
ATOM 647 O O . LEU A 1 81 ? -23.969 -2.084 19.991 1.00 86.75 81 LEU A O 1
ATOM 651 N N . GLU A 1 82 ? -24.400 0.014 20.677 1.00 88.94 82 GLU A N 1
ATOM 652 C CA . GLU A 1 82 ? -24.342 0.625 19.348 1.00 88.94 82 GLU A CA 1
ATOM 653 C C . GLU A 1 82 ? -22.921 0.573 18.775 1.00 88.94 82 GLU A C 1
ATOM 655 O O . GLU A 1 82 ? -22.716 0.022 17.691 1.00 88.94 82 GLU A O 1
ATOM 660 N N . LYS A 1 83 ? -21.913 0.964 19.564 1.00 81.19 83 LYS A N 1
ATOM 661 C CA . LYS A 1 83 ? -20.495 0.834 19.179 1.00 81.19 83 LYS A CA 1
ATOM 662 C C . LYS A 1 83 ? -20.092 -0.605 18.879 1.00 81.19 83 LYS A C 1
ATOM 664 O O . LYS A 1 83 ? -19.347 -0.861 17.937 1.00 81.19 83 LYS A O 1
ATOM 669 N N . MET A 1 84 ? -20.604 -1.576 19.637 1.00 87.69 84 MET A N 1
ATOM 670 C CA . MET A 1 84 ? -20.380 -2.995 19.339 1.00 87.69 84 MET A CA 1
ATOM 671 C C . MET A 1 84 ? -21.004 -3.436 18.008 1.00 87.69 84 MET A C 1
ATOM 673 O O . MET A 1 84 ? -20.462 -4.328 17.347 1.00 87.69 84 MET A O 1
ATOM 677 N N . LYS A 1 85 ? -22.152 -2.867 17.620 1.00 88.25 85 LYS A N 1
ATOM 678 C CA . LYS A 1 85 ? -22.788 -3.148 16.325 1.00 88.25 85 LYS A CA 1
ATOM 679 C C . LYS A 1 85 ? -21.995 -2.532 15.178 1.00 88.25 85 LYS A C 1
ATOM 681 O O . LYS A 1 85 ? -21.722 -3.256 14.223 1.00 88.25 85 LYS A O 1
ATOM 686 N N . GLU A 1 86 ? -21.585 -1.272 15.295 1.00 84.44 86 GLU A N 1
ATOM 687 C CA . GLU A 1 86 ? -20.738 -0.603 14.298 1.00 84.44 86 GLU A CA 1
ATOM 688 C C . GLU A 1 86 ? -19.421 -1.353 14.103 1.00 84.44 86 GLU A C 1
ATOM 690 O O . GLU A 1 86 ? -19.086 -1.745 12.990 1.00 84.44 86 GLU A O 1
ATOM 695 N N . LEU A 1 87 ? -18.730 -1.694 15.196 1.00 80.44 87 LEU A N 1
ATOM 696 C CA . LEU A 1 87 ? -17.443 -2.384 15.128 1.00 80.44 87 LEU A CA 1
ATOM 697 C C . LEU A 1 87 ? -17.548 -3.772 14.470 1.00 80.44 87 LEU A C 1
ATOM 699 O O . LEU A 1 87 ? -16.621 -4.208 13.785 1.00 80.44 87 LEU A O 1
ATOM 703 N N . ARG A 1 88 ? -18.687 -4.462 14.644 1.00 85.69 88 ARG A N 1
ATOM 704 C CA . ARG A 1 88 ? -19.013 -5.701 13.914 1.00 85.69 88 ARG A CA 1
ATOM 705 C C . ARG A 1 88 ? -19.348 -5.461 12.443 1.00 85.69 88 ARG A C 1
ATOM 707 O O . ARG A 1 88 ? -19.096 -6.362 11.646 1.00 85.69 88 ARG A O 1
ATOM 714 N N . GLY A 1 89 ? -19.968 -4.331 12.109 1.00 83.44 89 GLY A N 1
ATOM 715 C CA . GLY A 1 89 ? -20.246 -3.909 10.736 1.00 83.44 89 GLY A CA 1
ATOM 716 C C . GLY A 1 89 ? -18.947 -3.691 9.971 1.00 83.44 89 GLY A C 1
ATOM 717 O O . GLY A 1 89 ? -18.684 -4.427 9.024 1.00 83.44 89 GLY A O 1
ATOM 718 N N . ASP A 1 90 ? -18.092 -2.809 10.486 1.00 78.94 90 ASP A N 1
ATOM 719 C CA . ASP A 1 90 ? -16.768 -2.511 9.930 1.00 78.94 90 ASP A CA 1
ATOM 720 C C . ASP A 1 90 ? -15.937 -3.785 9.746 1.00 78.94 90 ASP A C 1
ATOM 722 O O . ASP A 1 90 ? -15.411 -4.052 8.673 1.00 78.94 90 ASP A O 1
ATOM 726 N N . ALA A 1 91 ? -15.871 -4.635 10.779 1.00 83.12 91 ALA A N 1
ATOM 727 C CA . ALA A 1 91 ? -15.106 -5.878 10.703 1.00 83.12 91 ALA A CA 1
ATOM 728 C C . ALA A 1 91 ? -15.629 -6.825 9.614 1.00 83.12 91 ALA A C 1
ATOM 730 O O . ALA A 1 91 ? -14.852 -7.559 9.007 1.00 83.12 91 ALA A O 1
ATOM 731 N N . LYS A 1 92 ? -16.946 -6.855 9.380 1.00 86.50 92 LYS A N 1
ATOM 732 C CA . LYS A 1 92 ? -17.519 -7.662 8.300 1.00 86.50 92 LYS A CA 1
ATOM 733 C C . LYS A 1 92 ? -17.157 -7.098 6.936 1.00 86.50 92 LYS A C 1
ATOM 735 O O . LYS A 1 92 ? -16.916 -7.901 6.044 1.00 86.50 92 LYS A O 1
ATOM 740 N N . GLU A 1 93 ? -17.151 -5.781 6.779 1.00 85.69 93 GLU A N 1
ATOM 741 C CA . GLU A 1 93 ? -16.828 -5.119 5.516 1.00 85.69 93 GLU A CA 1
ATOM 742 C C . GLU A 1 93 ? -15.343 -5.278 5.172 1.00 85.69 93 GLU A C 1
ATOM 744 O O . GLU A 1 93 ? -15.036 -5.827 4.116 1.00 85.69 93 GLU A O 1
ATOM 749 N N . ASP A 1 94 ? -14.444 -4.981 6.117 1.00 81.06 94 ASP A N 1
ATOM 750 C CA . ASP A 1 94 ? -12.992 -5.148 5.959 1.00 81.06 94 ASP A CA 1
ATOM 751 C C . ASP A 1 94 ? -12.625 -6.609 5.617 1.00 81.06 94 ASP A C 1
ATOM 753 O O . ASP A 1 94 ? -11.853 -6.890 4.700 1.00 81.06 94 ASP A O 1
ATOM 757 N N . ILE A 1 95 ? -13.215 -7.584 6.327 1.00 87.38 95 ILE A N 1
ATOM 758 C CA . ILE A 1 95 ? -12.979 -9.014 6.055 1.00 87.38 95 ILE A CA 1
ATOM 759 C C . ILE A 1 95 ? -13.593 -9.437 4.718 1.00 87.38 95 ILE A C 1
ATOM 761 O O . ILE A 1 95 ? -13.076 -10.355 4.082 1.00 87.38 95 ILE A O 1
ATOM 765 N N . LYS A 1 96 ? -14.715 -8.837 4.310 1.00 91.12 96 LYS A N 1
ATOM 766 C CA . LYS A 1 96 ? -15.369 -9.166 3.044 1.00 91.12 96 LYS A CA 1
ATOM 767 C C . LYS A 1 96 ? -14.519 -8.697 1.866 1.00 91.12 96 LYS A C 1
ATOM 769 O O . LYS A 1 96 ? -14.293 -9.508 0.979 1.00 91.12 96 LYS A O 1
ATOM 774 N N . GLU A 1 97 ? -13.999 -7.472 1.899 1.00 84.00 97 GLU A N 1
ATOM 775 C CA . GLU A 1 97 ? -13.104 -6.945 0.858 1.00 84.00 97 GLU A CA 1
ATOM 776 C C . GLU A 1 97 ? -11.847 -7.822 0.714 1.00 84.00 97 GLU A C 1
ATOM 778 O O . GLU A 1 97 ? -11.520 -8.284 -0.377 1.00 84.00 97 GLU A O 1
ATOM 783 N N . LEU A 1 98 ? -11.202 -8.172 1.834 1.00 84.75 98 LEU A N 1
ATOM 784 C CA . LEU A 1 98 ? -10.021 -9.046 1.821 1.00 84.75 98 LEU A CA 1
ATOM 785 C C . LEU A 1 98 ? -10.328 -10.475 1.347 1.00 84.75 98 LEU A C 1
ATOM 787 O O . LEU A 1 98 ? -9.469 -11.133 0.766 1.00 84.75 98 LEU A O 1
ATOM 791 N N . LYS A 1 99 ? -11.537 -10.984 1.607 1.00 87.94 99 LYS A N 1
ATOM 792 C CA . LYS A 1 99 ? -11.964 -12.296 1.105 1.00 87.94 99 LYS A CA 1
ATOM 793 C C . LYS A 1 99 ? -12.277 -12.279 -0.381 1.00 87.94 99 LYS A C 1
ATOM 795 O O . LYS A 1 99 ? -11.913 -13.231 -1.052 1.00 87.94 99 LYS A O 1
ATOM 800 N N . GLU A 1 100 ? -12.922 -11.230 -0.883 1.00 88.31 100 GLU A N 1
ATOM 801 C CA . GLU A 1 100 ? -13.146 -11.068 -2.324 1.00 88.31 100 GLU A CA 1
ATOM 802 C C . GLU A 1 100 ? -11.806 -11.059 -3.071 1.00 88.31 100 GLU A C 1
ATOM 804 O O . GLU A 1 100 ? -11.658 -11.747 -4.075 1.00 88.31 100 GLU A O 1
ATOM 809 N N . ASP A 1 101 ? -10.795 -10.394 -2.510 1.00 81.00 101 ASP A N 1
ATOM 810 C CA . ASP A 1 101 ? -9.431 -10.402 -3.041 1.00 81.00 101 ASP A CA 1
ATOM 811 C C . ASP A 1 101 ? -8.738 -11.772 -2.970 1.00 81.00 101 ASP A C 1
ATOM 813 O O . ASP A 1 101 ? -7.917 -12.090 -3.831 1.00 81.00 101 ASP A O 1
ATOM 817 N N . LEU A 1 102 ? -9.043 -12.572 -1.945 1.00 86.94 102 LEU A N 1
ATOM 818 C CA . LEU A 1 102 ? -8.496 -13.918 -1.766 1.00 86.94 102 LEU A CA 1
ATOM 819 C C . LEU A 1 102 ? -9.165 -14.951 -2.686 1.00 86.94 102 LEU A C 1
ATOM 821 O O . LEU A 1 102 ? -8.509 -15.899 -3.109 1.00 86.94 102 LEU A O 1
ATOM 825 N N . ASP A 1 103 ? -10.459 -14.785 -2.960 1.00 89.62 103 ASP A N 1
ATOM 826 C CA . ASP A 1 103 ? -11.256 -15.707 -3.772 1.00 89.62 103 ASP A CA 1
ATOM 827 C C . ASP A 1 103 ? -11.167 -15.381 -5.285 1.00 89.62 103 ASP A C 1
ATOM 829 O O . ASP A 1 103 ? -11.505 -16.224 -6.120 1.00 89.62 103 ASP A O 1
ATOM 833 N N . ASP A 1 104 ? -10.686 -14.188 -5.664 1.00 90.56 104 ASP A N 1
ATOM 834 C CA . ASP A 1 104 ? -10.441 -13.795 -7.060 1.00 90.56 104 ASP A CA 1
ATOM 835 C C . ASP A 1 104 ? -9.091 -14.334 -7.577 1.00 90.56 104 ASP A C 1
ATOM 837 O O . ASP A 1 104 ? -8.044 -13.674 -7.557 1.00 90.56 104 ASP A O 1
ATOM 841 N N . ASP A 1 105 ? -9.137 -15.570 -8.079 1.00 85.06 105 ASP A N 1
ATOM 842 C CA . ASP A 1 105 ? -7.984 -16.285 -8.636 1.00 85.06 105 ASP A CA 1
ATOM 843 C C . ASP A 1 105 ? -7.286 -15.510 -9.767 1.00 85.06 105 ASP A C 1
ATOM 845 O O . ASP A 1 105 ? -6.053 -15.465 -9.841 1.00 85.06 105 ASP A O 1
ATOM 849 N N . ASP A 1 106 ? -8.074 -14.841 -10.616 1.00 85.88 106 ASP A N 1
ATOM 850 C CA . ASP A 1 106 ? -7.585 -14.052 -11.747 1.00 85.88 106 ASP A CA 1
ATOM 851 C C . ASP A 1 106 ? -6.817 -12.816 -11.262 1.00 85.88 106 ASP A C 1
ATOM 853 O O . ASP A 1 106 ? -5.775 -12.454 -11.830 1.00 85.88 106 ASP A O 1
ATOM 857 N N . LYS A 1 107 ? -7.306 -12.150 -10.209 1.00 84.31 107 LYS A N 1
ATOM 858 C CA . LYS A 1 107 ? -6.616 -11.015 -9.586 1.00 84.31 107 LYS A CA 1
ATOM 859 C C . LYS A 1 107 ? -5.299 -11.456 -8.952 1.00 84.31 107 LYS A C 1
ATOM 861 O O . LYS A 1 107 ? -4.260 -10.843 -9.232 1.00 84.31 107 LYS A O 1
ATOM 866 N N . LEU A 1 108 ? -5.311 -12.543 -8.183 1.00 86.12 108 LEU A N 1
ATOM 867 C CA . LEU A 1 108 ? -4.112 -13.105 -7.560 1.00 86.12 108 LEU A CA 1
ATOM 868 C C . LEU A 1 108 ? -3.058 -13.504 -8.601 1.00 86.12 108 LEU A C 1
ATOM 870 O O . LEU A 1 108 ? -1.874 -13.178 -8.461 1.00 86.12 108 LEU A O 1
ATOM 874 N N . GLU A 1 109 ? -3.472 -14.152 -9.692 1.00 81.38 109 GLU A N 1
ATOM 875 C CA . GLU A 1 109 ? -2.563 -14.558 -10.763 1.00 81.38 109 GLU A CA 1
ATOM 876 C C . GLU A 1 109 ? -1.961 -13.338 -11.490 1.00 81.38 109 GLU A C 1
ATOM 878 O O . GLU A 1 109 ? -0.760 -13.312 -11.796 1.00 81.38 109 GLU A O 1
ATOM 883 N N . ARG A 1 110 ? -2.756 -12.284 -11.733 1.00 82.38 110 ARG A N 1
ATOM 884 C CA . ARG A 1 110 ? -2.269 -11.021 -12.321 1.00 82.38 110 ARG A CA 1
ATOM 885 C C . ARG A 1 110 ? -1.245 -10.335 -11.423 1.00 82.38 110 ARG A C 1
ATOM 887 O O . ARG A 1 110 ? -0.207 -9.893 -11.928 1.00 82.38 110 ARG A O 1
ATOM 894 N N . GLU A 1 111 ? -1.493 -10.259 -10.119 1.00 80.56 111 GLU A N 1
ATOM 895 C CA . GLU A 1 111 ? -0.553 -9.670 -9.161 1.00 80.56 111 GLU A CA 1
ATOM 896 C C . GLU A 1 111 ? 0.736 -10.488 -9.040 1.00 80.56 111 GLU A C 1
ATOM 898 O O . GLU A 1 111 ? 1.836 -9.922 -9.084 1.00 80.56 111 GLU A O 1
ATOM 903 N N . ALA A 1 112 ? 0.632 -11.818 -8.996 1.00 84.31 112 ALA A N 1
ATOM 904 C CA . ALA A 1 112 ? 1.779 -12.719 -8.991 1.00 84.31 112 ALA A CA 1
ATOM 905 C C . ALA A 1 112 ? 2.642 -12.538 -10.252 1.00 84.31 112 ALA A C 1
ATOM 907 O O . ALA A 1 112 ? 3.863 -12.347 -10.162 1.00 84.31 112 ALA A O 1
ATOM 908 N N . LYS A 1 113 ? 2.016 -12.502 -11.438 1.00 81.38 113 LYS A N 1
ATOM 909 C CA . LYS A 1 113 ? 2.693 -12.223 -12.716 1.00 81.38 113 LYS A CA 1
ATOM 910 C C . LYS A 1 113 ? 3.325 -10.830 -12.734 1.00 81.38 113 LYS A C 1
ATOM 912 O O . LYS A 1 113 ? 4.426 -10.672 -13.267 1.00 81.38 113 LYS A O 1
ATOM 917 N N . ALA A 1 114 ? 2.681 -9.817 -12.152 1.00 80.31 114 ALA A N 1
ATOM 918 C CA . ALA A 1 114 ? 3.218 -8.460 -12.069 1.00 80.31 114 ALA A CA 1
ATOM 919 C C . ALA A 1 114 ? 4.462 -8.378 -11.165 1.00 80.31 114 ALA A C 1
ATOM 921 O O . ALA A 1 114 ? 5.493 -7.854 -11.609 1.00 80.31 114 ALA A O 1
ATOM 922 N N . LYS A 1 115 ? 4.406 -8.951 -9.951 1.00 78.94 115 LYS A N 1
ATOM 923 C CA . LYS A 1 115 ? 5.547 -9.032 -9.017 1.00 78.94 115 LYS A CA 1
ATOM 924 C C . LYS A 1 115 ? 6.711 -9.813 -9.649 1.00 78.94 115 LYS A C 1
ATOM 926 O O . LYS A 1 115 ? 7.855 -9.354 -9.624 1.00 78.94 115 LYS A O 1
ATOM 931 N N . LEU A 1 116 ? 6.431 -10.947 -10.299 1.00 81.75 116 LEU A N 1
ATOM 932 C CA . LEU A 1 116 ? 7.451 -11.749 -10.985 1.00 81.75 116 LEU A CA 1
ATOM 933 C C . LEU A 1 116 ? 8.091 -10.986 -12.156 1.00 81.75 116 LEU A C 1
ATOM 935 O O . LEU A 1 116 ? 9.313 -10.978 -12.296 1.00 81.75 116 LEU A O 1
ATOM 939 N N . ASN A 1 117 ? 7.292 -10.289 -12.967 1.00 74.62 117 ASN A N 1
ATOM 940 C CA . ASN A 1 117 ? 7.799 -9.475 -14.072 1.00 74.62 117 ASN A CA 1
ATOM 941 C C . ASN A 1 117 ? 8.673 -8.307 -13.599 1.00 74.62 117 ASN A C 1
ATOM 943 O O . ASN A 1 117 ? 9.643 -7.970 -14.279 1.00 74.62 117 ASN A O 1
ATOM 947 N N . GLN A 1 118 ? 8.362 -7.681 -12.461 1.00 73.00 118 GLN A N 1
ATOM 948 C CA . GLN A 1 118 ? 9.242 -6.673 -11.862 1.00 73.00 118 GLN A CA 1
ATOM 949 C C . GLN A 1 118 ? 10.589 -7.283 -11.449 1.00 73.00 118 GLN A C 1
ATOM 951 O O . GLN A 1 118 ? 11.638 -6.714 -11.755 1.00 73.00 118 GLN A O 1
ATOM 956 N N . GLU A 1 119 ? 10.579 -8.467 -10.834 1.00 71.12 119 GLU A N 1
ATOM 957 C CA . GLU A 1 119 ? 11.792 -9.152 -10.378 1.00 71.12 119 GLU A CA 1
ATOM 958 C C . GLU A 1 119 ? 12.670 -9.639 -11.547 1.00 71.12 119 GLU A C 1
ATOM 960 O O . GLU A 1 119 ? 13.890 -9.454 -11.539 1.00 71.12 119 GLU A O 1
ATOM 965 N N . VAL A 1 120 ? 12.057 -10.199 -12.597 1.00 71.31 120 VAL A N 1
ATOM 966 C CA . VAL A 1 120 ? 12.755 -10.615 -13.824 1.00 71.31 120 VAL A CA 1
ATOM 967 C C . VAL A 1 120 ? 13.368 -9.408 -14.525 1.00 71.31 120 VAL A C 1
ATOM 969 O O . VAL A 1 120 ? 14.546 -9.451 -14.867 1.00 71.31 120 VAL A O 1
ATOM 972 N N . LYS A 1 121 ? 12.636 -8.294 -14.660 1.00 62.84 121 LYS A N 1
ATOM 973 C CA . LYS A 1 121 ? 13.177 -7.053 -15.241 1.00 62.84 121 LYS A CA 1
ATOM 974 C C . LYS A 1 121 ? 14.311 -6.465 -14.398 1.00 62.84 121 LYS A C 1
ATOM 976 O O . LYS A 1 121 ? 15.271 -5.933 -14.955 1.00 62.84 121 LYS A O 1
ATOM 981 N N . ALA A 1 122 ? 14.246 -6.579 -13.072 1.00 60.41 122 ALA A N 1
ATOM 982 C CA . ALA A 1 122 ? 15.334 -6.164 -12.190 1.00 60.41 122 ALA A CA 1
ATOM 983 C C . ALA A 1 122 ? 16.591 -7.042 -12.359 1.00 60.41 122 ALA A C 1
ATOM 985 O O . ALA A 1 122 ? 17.708 -6.526 -12.296 1.00 60.41 122 ALA A O 1
ATOM 986 N N . LYS A 1 123 ? 16.425 -8.347 -12.617 1.00 61.69 123 LYS A N 1
ATOM 987 C CA . LYS A 1 123 ? 17.523 -9.302 -12.859 1.00 61.69 123 LYS A CA 1
ATOM 988 C C . LYS A 1 123 ? 18.101 -9.201 -14.279 1.00 61.69 123 LYS A C 1
ATOM 990 O O . LYS A 1 123 ? 19.319 -9.188 -14.430 1.00 61.69 123 LYS A O 1
ATOM 995 N N . GLU A 1 124 ? 17.273 -9.033 -15.310 1.00 52.56 124 GLU A N 1
ATOM 996 C CA . GLU A 1 124 ? 17.724 -8.822 -16.697 1.00 52.56 124 GLU A CA 1
ATOM 997 C C . GLU A 1 124 ? 18.540 -7.532 -16.855 1.00 52.56 124 GLU A C 1
ATOM 999 O O . GLU A 1 124 ? 19.562 -7.525 -17.544 1.00 5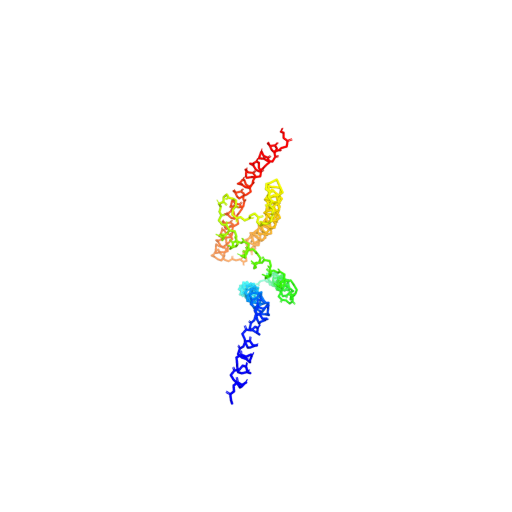2.56 124 GLU A O 1
ATOM 1004 N N . ASN A 1 125 ? 18.142 -6.455 -16.169 1.00 53.34 125 ASN A N 1
ATOM 1005 C CA . ASN A 1 125 ? 18.893 -5.197 -16.171 1.00 53.34 125 ASN A CA 1
ATOM 1006 C C . ASN A 1 125 ? 20.259 -5.305 -15.464 1.00 53.34 125 ASN A C 1
ATOM 1008 O O . ASN A 1 125 ? 21.109 -4.447 -15.680 1.00 53.34 125 ASN A O 1
ATOM 1012 N N . LYS A 1 126 ? 20.501 -6.349 -14.655 1.00 51.09 126 LYS A N 1
ATOM 1013 C CA . LYS A 1 126 ? 21.819 -6.626 -14.056 1.00 51.09 126 LYS A CA 1
ATOM 1014 C C . LYS A 1 126 ? 22.718 -7.496 -14.947 1.00 51.09 126 LYS A C 1
ATOM 1016 O O . LYS A 1 126 ? 23.933 -7.434 -14.797 1.00 51.09 126 LYS A O 1
ATOM 1021 N N . ALA A 1 127 ? 22.151 -8.278 -15.873 1.00 46.00 127 ALA A N 1
ATOM 1022 C CA . ALA A 1 127 ? 22.895 -9.217 -16.725 1.00 46.00 127 ALA A CA 1
ATOM 1023 C C . ALA A 1 127 ? 23.331 -8.631 -18.085 1.00 46.00 127 ALA A C 1
ATOM 1025 O O . ALA A 1 127 ? 24.280 -9.120 -18.697 1.00 46.00 127 ALA A O 1
ATOM 1026 N N . LYS A 1 128 ? 22.676 -7.569 -18.574 1.00 47.25 128 LYS A N 1
ATOM 1027 C CA . LYS A 1 128 ? 23.067 -6.876 -19.815 1.00 47.25 128 LYS A CA 1
ATOM 1028 C C . LYS A 1 128 ? 24.026 -5.730 -19.483 1.00 47.25 128 LYS A C 1
ATOM 1030 O O . LYS A 1 128 ? 23.606 -4.619 -19.183 1.00 47.25 128 LYS A O 1
ATOM 1035 N N . GLY A 1 129 ? 25.326 -6.029 -19.508 1.00 47.06 129 GLY A N 1
ATOM 1036 C CA . GLY A 1 129 ? 26.392 -5.075 -19.199 1.00 47.06 129 GLY A CA 1
ATOM 1037 C C . GLY A 1 129 ? 26.327 -3.777 -20.019 1.00 47.06 129 GLY A C 1
ATOM 1038 O O . GLY A 1 129 ? 26.036 -3.785 -21.217 1.00 47.06 129 GLY A O 1
ATOM 1039 N N . ASN A 1 130 ? 26.665 -2.664 -19.362 1.00 53.09 130 ASN A N 1
ATOM 1040 C CA . ASN A 1 130 ? 26.780 -1.306 -19.910 1.00 53.09 130 ASN A CA 1
ATOM 1041 C C . ASN A 1 130 ? 27.995 -1.136 -20.849 1.00 53.09 130 ASN A C 1
ATOM 1043 O O . ASN A 1 130 ? 28.778 -0.203 -20.697 1.00 53.09 130 ASN A O 1
ATOM 1047 N N . ALA A 1 131 ? 28.193 -2.040 -21.809 1.00 47.44 131 ALA A N 1
ATOM 1048 C CA . ALA A 1 131 ? 29.308 -1.972 -22.746 1.00 47.44 131 ALA A CA 1
ATOM 1049 C C . ALA A 1 131 ? 28.814 -1.657 -24.163 1.00 47.44 131 ALA A C 1
ATOM 1051 O O . ALA A 1 131 ? 28.045 -2.413 -24.765 1.00 47.44 131 ALA A O 1
ATOM 1052 N N . TYR A 1 132 ? 29.276 -0.515 -24.674 1.00 49.50 132 TYR A N 1
ATOM 1053 C CA . TYR A 1 132 ? 29.275 -0.088 -26.070 1.00 49.50 132 TYR A CA 1
ATOM 1054 C C . TYR A 1 132 ? 29.186 -1.267 -27.066 1.00 49.50 132 TYR A C 1
ATOM 1056 O O . TYR A 1 132 ? 30.119 -2.048 -27.219 1.00 49.50 132 TYR A O 1
ATOM 1064 N N . GLY A 1 133 ? 28.045 -1.407 -27.750 1.00 56.88 133 GLY A N 1
ATOM 1065 C CA . GLY A 1 133 ? 27.934 -2.195 -28.987 1.00 56.88 133 GLY A CA 1
ATOM 1066 C C . GLY A 1 133 ? 27.781 -3.723 -28.910 1.00 56.88 133 GLY A C 1
ATOM 1067 O O . GLY A 1 133 ? 27.647 -4.321 -29.972 1.00 56.88 133 GLY A O 1
ATOM 1068 N N . LYS A 1 134 ? 27.738 -4.373 -27.736 1.00 56.16 134 LYS A N 1
ATOM 1069 C CA . LYS A 1 134 ? 27.742 -5.857 -27.666 1.00 56.16 134 LYS A CA 1
ATOM 1070 C C . LYS A 1 134 ? 26.431 -6.580 -28.035 1.00 56.16 134 LYS A C 1
ATOM 1072 O O . LYS A 1 134 ? 26.478 -7.764 -28.329 1.00 56.16 134 LYS A O 1
ATOM 1077 N N . ASN A 1 135 ? 25.287 -5.892 -28.089 1.00 58.56 135 ASN A N 1
ATOM 1078 C CA . ASN A 1 135 ? 23.975 -6.506 -28.373 1.00 58.56 135 ASN A CA 1
ATOM 1079 C C . ASN A 1 135 ? 23.312 -5.923 -29.628 1.00 58.56 135 ASN A C 1
ATOM 1081 O O . ASN A 1 135 ? 22.149 -5.540 -29.579 1.00 58.56 135 ASN A O 1
ATOM 1085 N N . LYS A 1 136 ? 24.057 -5.774 -30.728 1.00 55.66 136 LYS A N 1
ATOM 1086 C CA . LYS A 1 136 ? 23.502 -5.248 -31.988 1.00 55.66 136 LYS A CA 1
ATOM 1087 C C . LYS A 1 136 ? 22.554 -6.224 -32.697 1.00 55.66 136 LYS A C 1
ATOM 1089 O O . LYS A 1 136 ? 21.692 -5.774 -33.440 1.00 55.66 136 LYS A O 1
ATOM 1094 N N . GLY A 1 137 ? 22.655 -7.530 -32.429 1.00 66.88 137 GLY A N 1
ATOM 1095 C CA . GLY A 1 137 ? 21.924 -8.529 -33.216 1.00 66.88 137 GLY A CA 1
ATOM 1096 C C . GLY A 1 137 ? 22.237 -8.337 -34.704 1.00 66.88 137 GLY A C 1
ATOM 1097 O O . GLY A 1 137 ? 23.401 -8.159 -35.061 1.00 66.88 137 GLY A O 1
ATOM 1098 N N . GLU A 1 138 ? 21.203 -8.290 -35.541 1.00 66.12 138 GLU A N 1
ATOM 1099 C CA . GLU A 1 138 ? 21.314 -7.961 -36.972 1.00 66.12 138 GLU A CA 1
ATOM 1100 C C . GLU A 1 138 ? 21.281 -6.446 -37.259 1.00 66.12 138 GLU A C 1
ATOM 1102 O O . GLU A 1 138 ? 21.725 -6.007 -38.321 1.00 66.12 138 GLU A O 1
ATOM 1107 N N . LEU A 1 139 ? 20.815 -5.630 -36.305 1.00 65.88 139 LEU A N 1
ATOM 1108 C CA . LEU A 1 139 ? 20.625 -4.188 -36.475 1.00 65.88 139 LEU A CA 1
ATOM 1109 C C . LEU A 1 139 ? 21.975 -3.457 -36.479 1.00 65.88 139 LEU A C 1
ATOM 1111 O O . LEU A 1 139 ? 22.759 -3.532 -35.526 1.00 65.88 139 LEU A O 1
ATOM 1115 N N . LYS A 1 140 ? 22.253 -2.687 -37.536 1.00 74.00 140 LYS A N 1
ATOM 1116 C CA . LYS A 1 140 ? 23.509 -1.933 -37.684 1.00 74.00 140 LYS A CA 1
ATOM 1117 C C . LYS A 1 140 ? 23.270 -0.423 -37.654 1.00 74.00 140 LYS A C 1
ATOM 1119 O O . LYS A 1 140 ? 22.274 0.092 -38.146 1.00 74.00 140 LYS A O 1
ATOM 1124 N N . GLY A 1 141 ? 24.228 0.299 -37.068 1.00 73.44 141 GLY A N 1
ATOM 1125 C CA . GLY A 1 141 ? 24.295 1.765 -37.109 1.00 73.44 141 GLY A CA 1
ATOM 1126 C C . GLY A 1 141 ? 23.039 2.463 -36.575 1.00 73.44 141 GLY A C 1
ATOM 1127 O O . GLY A 1 141 ? 22.743 2.383 -35.383 1.00 73.44 141 GLY A O 1
ATOM 1128 N N . ARG A 1 142 ? 22.328 3.158 -37.471 1.00 75.31 142 ARG A N 1
ATOM 1129 C CA . ARG A 1 142 ? 21.189 4.037 -37.165 1.00 75.31 142 ARG A CA 1
ATOM 1130 C C . ARG A 1 142 ? 19.981 3.289 -36.602 1.00 75.31 142 ARG A C 1
ATOM 1132 O O . ARG A 1 142 ? 19.386 3.744 -35.631 1.00 75.31 142 ARG A O 1
ATOM 1139 N N . GLU A 1 143 ? 19.648 2.125 -37.155 1.00 72.56 143 GLU A N 1
ATOM 1140 C CA . GLU A 1 143 ? 18.497 1.327 -36.704 1.00 72.56 143 GLU A CA 1
ATOM 1141 C C . GLU A 1 143 ? 18.683 0.831 -35.267 1.00 72.56 143 GLU A C 1
ATOM 1143 O O . GLU A 1 143 ? 17.754 0.837 -34.461 1.00 72.56 143 GLU A O 1
ATOM 1148 N N . PHE A 1 144 ? 19.921 0.485 -34.909 1.00 74.69 144 PHE A N 1
ATOM 1149 C CA . PHE A 1 144 ? 20.276 0.116 -33.545 1.00 74.69 144 PHE A CA 1
ATOM 1150 C C . PHE A 1 144 ? 20.141 1.294 -32.567 1.00 74.69 144 PHE A C 1
ATOM 1152 O O . PHE A 1 144 ? 19.666 1.112 -31.444 1.00 74.69 144 PHE A O 1
ATOM 1159 N N . GLY A 1 145 ? 20.536 2.500 -32.991 1.00 74.62 145 GLY A N 1
ATOM 1160 C CA . GLY A 1 145 ? 20.353 3.732 -32.217 1.00 74.62 145 GLY A CA 1
ATOM 1161 C C . GLY A 1 145 ? 18.876 4.035 -31.958 1.00 74.62 145 GLY A C 1
ATOM 1162 O O . GLY A 1 145 ? 18.477 4.236 -30.810 1.00 74.62 145 GLY A O 1
ATOM 1163 N N . LEU A 1 146 ? 18.042 3.947 -32.998 1.00 78.19 146 LEU A N 1
ATOM 1164 C CA . LEU A 1 146 ? 16.593 4.141 -32.890 1.00 78.19 146 LEU A CA 1
ATOM 1165 C C . LEU A 1 146 ? 15.933 3.104 -31.972 1.00 78.19 146 LEU A C 1
ATOM 1167 O O . LEU A 1 146 ? 15.126 3.469 -31.115 1.00 78.19 146 LEU A O 1
ATOM 1171 N N . ALA A 1 147 ? 16.310 1.828 -32.086 1.00 77.81 147 ALA A N 1
ATOM 1172 C CA . ALA A 1 147 ? 15.793 0.771 -31.219 1.00 77.81 147 ALA A CA 1
ATOM 1173 C C . ALA A 1 147 ? 16.160 1.005 -29.741 1.00 77.81 147 ALA A C 1
ATOM 1175 O O . ALA A 1 147 ? 15.310 0.885 -28.858 1.00 77.81 147 ALA A O 1
ATOM 1176 N N . ARG A 1 148 ? 17.404 1.418 -29.460 1.00 78.06 148 ARG A N 1
ATOM 1177 C CA . ARG A 1 148 ? 17.870 1.786 -28.109 1.00 78.06 148 ARG A CA 1
ATOM 1178 C C . ARG A 1 148 ? 17.115 2.987 -27.544 1.00 78.06 148 ARG A C 1
ATOM 1180 O O . ARG A 1 148 ? 16.743 2.980 -26.371 1.00 78.06 148 ARG A O 1
ATOM 1187 N N . ALA A 1 149 ? 16.883 4.006 -28.368 1.00 78.75 149 ALA A N 1
ATOM 1188 C CA . ALA A 1 149 ? 16.120 5.188 -27.993 1.00 78.75 149 ALA A CA 1
ATOM 1189 C C . ALA A 1 149 ? 14.664 4.841 -27.656 1.00 78.75 149 ALA A C 1
ATOM 1191 O O . ALA A 1 149 ? 14.134 5.290 -26.637 1.00 78.75 149 ALA A O 1
ATOM 1192 N N . ALA A 1 150 ? 14.029 4.009 -28.484 1.00 80.31 150 ALA A N 1
ATOM 1193 C CA . ALA A 1 150 ? 12.678 3.517 -28.251 1.00 80.31 150 ALA A CA 1
ATOM 1194 C C . ALA A 1 150 ? 12.596 2.672 -26.969 1.00 80.31 150 ALA A C 1
ATOM 1196 O O . ALA A 1 150 ? 11.694 2.880 -26.158 1.00 80.31 150 ALA A O 1
ATOM 1197 N N . GLU A 1 151 ? 13.563 1.781 -26.726 1.00 80.19 151 GLU A N 1
ATOM 1198 C CA . GLU A 1 151 ? 13.632 0.988 -25.494 1.00 80.19 151 GLU A CA 1
ATOM 1199 C C . GLU A 1 151 ? 13.795 1.880 -24.254 1.00 80.19 151 GLU A C 1
ATOM 1201 O O . GLU A 1 151 ? 13.122 1.673 -23.243 1.00 80.19 151 GLU A O 1
ATOM 1206 N N . ALA A 1 152 ? 14.654 2.899 -24.327 1.00 79.69 152 ALA A N 1
ATOM 1207 C CA . ALA A 1 152 ? 14.848 3.849 -23.239 1.00 79.69 152 ALA A CA 1
ATOM 1208 C C . ALA A 1 152 ? 13.562 4.633 -22.935 1.00 79.69 152 ALA A C 1
ATOM 1210 O O . ALA A 1 152 ? 13.158 4.699 -21.774 1.00 79.69 152 ALA A O 1
ATOM 1211 N N . LYS A 1 153 ? 12.862 5.136 -23.962 1.00 82.44 153 LYS A N 1
ATOM 1212 C CA . LYS A 1 153 ? 11.547 5.786 -23.808 1.00 82.44 153 LYS A CA 1
ATOM 1213 C C . LYS A 1 153 ? 10.509 4.841 -23.198 1.00 82.44 153 LYS A C 1
ATOM 1215 O O . LYS A 1 153 ? 9.795 5.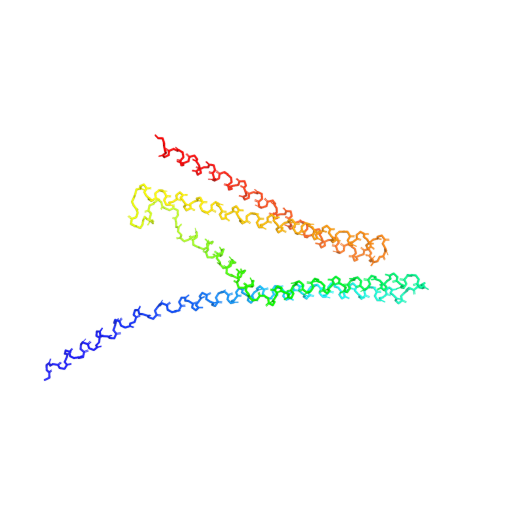223 -22.276 1.00 82.44 153 LYS A O 1
ATOM 1220 N N . ALA A 1 154 ? 10.462 3.588 -23.650 1.00 82.62 154 ALA A N 1
ATOM 1221 C CA . ALA A 1 154 ? 9.555 2.586 -23.097 1.00 82.62 154 ALA A CA 1
ATOM 1222 C C . ALA A 1 154 ? 9.862 2.265 -21.624 1.00 82.62 154 ALA A C 1
ATOM 1224 O O . ALA A 1 154 ? 8.946 1.994 -20.848 1.00 82.62 154 ALA A O 1
ATOM 1225 N N . LYS A 1 155 ? 11.138 2.297 -21.213 1.00 83.00 155 LYS A N 1
ATOM 1226 C CA . LYS A 1 155 ? 11.525 2.171 -19.800 1.00 83.00 155 LYS A CA 1
ATOM 1227 C C . LYS A 1 155 ? 11.073 3.380 -18.987 1.00 83.00 155 LYS A C 1
ATOM 1229 O O . LYS A 1 155 ? 10.523 3.169 -17.913 1.00 83.00 155 LYS A O 1
ATOM 1234 N N . VAL A 1 156 ? 11.251 4.602 -19.496 1.00 85.31 156 VAL A N 1
ATOM 1235 C CA . VAL A 1 156 ? 10.768 5.828 -18.833 1.00 85.31 156 VAL A CA 1
ATOM 1236 C C . VAL A 1 156 ? 9.265 5.747 -18.583 1.00 85.31 156 VAL A C 1
ATOM 1238 O O . VAL A 1 156 ? 8.855 5.834 -17.430 1.00 85.31 156 VAL A O 1
ATOM 1241 N N . LYS A 1 157 ? 8.477 5.422 -19.613 1.00 85.56 157 LYS A N 1
ATOM 1242 C CA . LYS A 1 157 ? 7.022 5.271 -19.486 1.00 85.56 157 LYS A CA 1
ATOM 1243 C C . LYS A 1 157 ? 6.618 4.231 -18.432 1.00 85.56 157 LYS A C 1
ATOM 1245 O O . LYS A 1 157 ? 5.747 4.476 -17.610 1.00 85.56 157 LYS A O 1
ATOM 1250 N N . LYS A 1 158 ? 7.297 3.078 -18.395 1.00 81.62 158 LYS A N 1
ATOM 1251 C CA . LYS A 1 158 ? 7.046 2.047 -17.366 1.00 81.62 158 LYS A CA 1
ATOM 1252 C C . LYS A 1 158 ? 7.337 2.543 -15.949 1.00 81.62 158 LYS A C 1
ATOM 1254 O O . LYS A 1 158 ? 6.662 2.123 -15.012 1.00 81.62 158 LYS A O 1
ATOM 1259 N N . TYR A 1 159 ? 8.362 3.376 -15.776 1.00 83.19 159 TYR A N 1
ATOM 1260 C CA . TYR A 1 159 ? 8.656 3.971 -14.477 1.00 83.19 159 TYR A CA 1
ATOM 1261 C C . TYR A 1 159 ? 7.605 5.015 -14.089 1.00 83.19 159 TYR A C 1
ATOM 1263 O O . TYR A 1 159 ? 7.178 5.005 -12.939 1.00 83.19 159 TYR A O 1
ATOM 1271 N N . GLU A 1 160 ? 7.137 5.840 -15.026 1.00 85.62 160 GLU A N 1
ATOM 1272 C CA . GLU A 1 160 ? 6.033 6.788 -14.806 1.00 85.62 160 GLU A CA 1
ATOM 1273 C C . GLU A 1 160 ? 4.762 6.069 -14.333 1.00 85.62 160 GLU A C 1
ATOM 1275 O O . GLU A 1 160 ? 4.271 6.365 -13.247 1.00 85.62 160 GLU A O 1
ATOM 1280 N N . GLU A 1 161 ? 4.327 5.024 -15.045 1.00 86.56 161 GLU A N 1
ATOM 1281 C CA . GLU A 1 161 ? 3.182 4.188 -14.644 1.00 86.56 161 GLU A CA 1
ATOM 1282 C C . GLU A 1 161 ? 3.380 3.558 -13.250 1.00 86.56 161 GLU A C 1
ATOM 1284 O O . GLU A 1 161 ? 2.441 3.416 -12.465 1.00 86.56 161 GLU A O 1
ATOM 1289 N N . SER A 1 162 ? 4.612 3.156 -12.909 1.00 80.12 162 SER A N 1
ATOM 1290 C CA . SER A 1 162 ? 4.907 2.612 -11.576 1.00 80.12 162 SER A CA 1
ATOM 1291 C C . SER A 1 162 ? 4.849 3.673 -10.477 1.00 80.12 162 SER A C 1
ATOM 1293 O O . SER A 1 162 ? 4.450 3.370 -9.354 1.00 80.12 162 SER A O 1
ATOM 1295 N N . PHE A 1 163 ? 5.217 4.917 -10.789 1.00 88.56 163 PHE A N 1
ATOM 1296 C CA . PHE A 1 163 ? 5.126 6.022 -9.848 1.00 88.56 163 PHE A CA 1
ATOM 1297 C C . PHE A 1 163 ? 3.682 6.423 -9.578 1.00 88.56 163 PHE A C 1
ATOM 1299 O O . PHE A 1 163 ? 3.363 6.680 -8.424 1.00 88.56 163 PHE A O 1
ATOM 1306 N N . GLU A 1 164 ? 2.815 6.416 -10.589 1.00 89.69 164 GLU A N 1
ATOM 1307 C CA . GLU A 1 164 ? 1.381 6.678 -10.413 1.00 89.69 164 GLU A CA 1
ATOM 1308 C C . GLU A 1 164 ? 0.746 5.670 -9.448 1.00 89.69 164 GLU A C 1
ATOM 1310 O O . GLU A 1 164 ? 0.101 6.055 -8.474 1.00 89.69 164 GLU A O 1
ATOM 1315 N N . LYS A 1 165 ? 1.027 4.374 -9.638 1.00 86.00 165 LYS A N 1
ATOM 1316 C CA . LYS A 1 165 ? 0.567 3.316 -8.721 1.00 86.00 165 LYS A CA 1
ATOM 1317 C C . LYS A 1 165 ? 1.080 3.518 -7.298 1.00 86.00 165 LYS A C 1
ATOM 1319 O O . LYS A 1 165 ? 0.340 3.334 -6.336 1.00 86.00 165 LYS A O 1
ATOM 1324 N N . ASN A 1 166 ? 2.344 3.904 -7.155 1.00 85.62 166 ASN A N 1
ATOM 1325 C CA . ASN A 1 166 ? 2.923 4.170 -5.844 1.00 85.62 166 ASN A CA 1
ATOM 1326 C C . ASN A 1 166 ? 2.311 5.413 -5.178 1.00 85.62 166 ASN A C 1
ATOM 1328 O O . ASN A 1 166 ? 2.089 5.400 -3.969 1.00 85.62 166 ASN A O 1
ATOM 1332 N N . ASP A 1 167 ? 2.000 6.462 -5.943 1.00 88.25 167 ASP A N 1
ATOM 1333 C CA . ASP A 1 167 ? 1.311 7.645 -5.424 1.00 88.25 167 ASP A CA 1
ATOM 1334 C C . ASP A 1 167 ? -0.102 7.294 -4.942 1.00 88.25 167 ASP A C 1
ATOM 1336 O O . ASP A 1 167 ? -0.531 7.771 -3.892 1.00 88.25 167 ASP A O 1
ATOM 1340 N N . GLU A 1 168 ? -0.828 6.445 -5.675 1.00 91.00 168 GLU A N 1
ATOM 1341 C CA . GLU A 1 168 ? -2.129 5.939 -5.232 1.00 91.00 168 GLU A CA 1
ATOM 1342 C C . GLU A 1 168 ? -2.023 5.147 -3.928 1.00 91.00 168 GLU A C 1
ATOM 1344 O O . GLU A 1 168 ? -2.822 5.366 -3.017 1.00 91.00 168 GLU A O 1
ATOM 1349 N N . LEU A 1 169 ? -1.029 4.262 -3.808 1.00 86.25 169 LEU A N 1
ATOM 1350 C CA . LEU A 1 169 ? -0.786 3.506 -2.578 1.00 86.25 169 LEU A CA 1
ATOM 1351 C C . LEU A 1 169 ? -0.479 4.434 -1.397 1.00 86.25 169 LEU A C 1
ATOM 1353 O O . LEU A 1 169 ? -1.046 4.255 -0.319 1.00 86.25 169 LEU A O 1
ATOM 1357 N N . ILE A 1 170 ? 0.349 5.465 -1.601 1.00 92.12 170 ILE A N 1
ATOM 1358 C CA . ILE A 1 170 ? 0.625 6.482 -0.576 1.00 92.12 170 ILE A CA 1
ATOM 1359 C C . ILE A 1 170 ? -0.656 7.218 -0.186 1.00 92.12 170 ILE A C 1
ATOM 1361 O O . ILE A 1 170 ? -0.921 7.378 1.004 1.00 92.12 170 ILE A O 1
ATOM 1365 N N . LYS A 1 171 ? -1.473 7.648 -1.156 1.00 93.94 171 LYS A N 1
ATOM 1366 C CA . LYS A 1 171 ? -2.744 8.338 -0.884 1.00 93.94 171 LYS A CA 1
ATOM 1367 C C . LYS A 1 171 ? -3.688 7.474 -0.049 1.00 93.94 171 LYS A C 1
ATOM 1369 O O . LYS A 1 171 ? -4.212 7.953 0.955 1.00 93.94 171 LYS A O 1
ATOM 1374 N N . ARG A 1 172 ? -3.863 6.200 -0.418 1.00 89.88 172 ARG A N 1
ATOM 1375 C CA . ARG A 1 172 ? -4.684 5.246 0.347 1.00 89.88 172 ARG A CA 1
ATOM 1376 C C . ARG A 1 172 ? -4.125 5.044 1.755 1.00 89.88 172 ARG A C 1
ATOM 1378 O O . ARG A 1 172 ? -4.876 5.104 2.722 1.00 89.88 172 ARG A O 1
ATOM 1385 N N . GLY A 1 173 ? -2.809 4.878 1.883 1.00 90.50 173 GLY A N 1
ATOM 1386 C CA . GLY A 1 173 ? -2.148 4.741 3.178 1.00 90.50 173 GLY A CA 1
ATOM 1387 C C . GLY A 1 173 ? -2.346 5.963 4.082 1.00 90.50 173 GLY A C 1
ATOM 1388 O O . GLY A 1 173 ? -2.713 5.805 5.243 1.00 90.50 173 GLY A O 1
ATOM 1389 N N . LYS A 1 174 ? -2.195 7.183 3.547 1.00 93.19 174 LYS A N 1
ATOM 1390 C CA . LYS A 1 174 ? -2.460 8.433 4.284 1.00 93.19 174 LYS A CA 1
ATOM 1391 C C . LYS A 1 174 ? -3.915 8.532 4.738 1.00 93.19 174 LYS A C 1
ATOM 1393 O O . LYS A 1 174 ? -4.166 8.894 5.882 1.00 93.19 174 LYS A O 1
ATOM 1398 N N . SER A 1 175 ? -4.863 8.165 3.876 1.00 92.75 175 SER A N 1
ATOM 1399 C CA . SER A 1 175 ? -6.287 8.154 4.226 1.00 92.75 175 SER A CA 1
ATOM 1400 C C . SER A 1 175 ? -6.594 7.172 5.364 1.00 92.75 175 SER A C 1
ATOM 1402 O O . SER A 1 175 ? -7.274 7.542 6.319 1.00 92.75 175 SER A O 1
ATOM 1404 N N . ARG A 1 176 ? -6.028 5.958 5.334 1.00 89.81 176 ARG A N 1
ATOM 1405 C CA . ARG A 1 176 ? -6.188 4.973 6.421 1.00 89.81 176 ARG A CA 1
ATOM 1406 C C . ARG A 1 176 ? -5.593 5.461 7.742 1.00 89.81 176 ARG A C 1
ATOM 1408 O O . ARG A 1 176 ? -6.203 5.281 8.792 1.00 89.81 176 ARG A O 1
ATOM 1415 N N . ILE A 1 177 ? -4.433 6.115 7.692 1.00 93.00 177 ILE A N 1
ATOM 1416 C CA . ILE A 1 177 ? -3.819 6.748 8.867 1.00 93.00 177 ILE A CA 1
ATOM 1417 C C . ILE A 1 177 ? -4.738 7.827 9.444 1.00 93.00 177 ILE A C 1
ATOM 1419 O O . ILE A 1 177 ? -4.982 7.830 10.648 1.00 93.00 177 ILE A O 1
ATOM 1423 N N . GLN A 1 178 ? -5.300 8.698 8.602 1.00 92.88 178 GLN A N 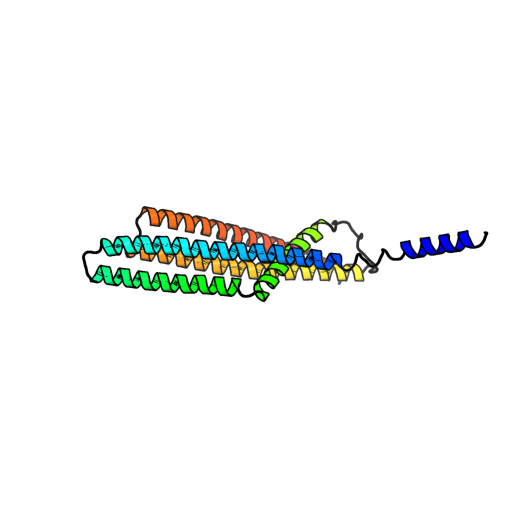1
ATOM 1424 C CA . GLN A 1 178 ? -6.238 9.732 9.047 1.00 92.88 178 GLN A CA 1
ATOM 1425 C C . GLN A 1 178 ? -7.478 9.130 9.715 1.00 92.88 178 GLN A C 1
ATOM 1427 O O . GLN A 1 178 ? -7.842 9.551 10.810 1.00 92.88 178 GLN A O 1
ATOM 1432 N N . GLN A 1 179 ? -8.074 8.094 9.120 1.00 89.31 179 GLN A N 1
ATOM 1433 C CA . GLN A 1 179 ? -9.204 7.381 9.724 1.00 89.31 179 GLN A CA 1
ATOM 1434 C C . GLN A 1 179 ? -8.830 6.756 11.077 1.00 89.31 179 GLN A C 1
ATOM 1436 O O . GLN A 1 179 ? -9.606 6.824 12.030 1.00 89.31 179 GLN A O 1
ATOM 1441 N N . ALA A 1 180 ? -7.632 6.176 11.199 1.00 89.94 180 ALA A N 1
ATOM 1442 C CA . ALA A 1 180 ? -7.145 5.633 12.464 1.00 89.94 180 ALA A CA 1
ATOM 1443 C C . ALA A 1 180 ? -6.957 6.730 13.530 1.00 89.94 180 ALA A C 1
ATOM 1445 O O . ALA A 1 180 ? -7.346 6.535 14.683 1.00 89.94 180 ALA A O 1
ATOM 1446 N N . MET A 1 181 ? -6.438 7.905 13.154 1.00 90.50 181 MET A N 1
ATOM 1447 C CA . MET A 1 181 ? -6.322 9.055 14.059 1.00 90.50 181 MET A CA 1
ATOM 1448 C C . MET A 1 181 ? -7.689 9.578 14.507 1.00 90.50 181 MET A C 1
ATOM 1450 O O . MET A 1 181 ? -7.877 9.860 15.690 1.00 90.50 181 MET A O 1
ATOM 1454 N N . GLU A 1 182 ? -8.661 9.674 13.598 1.00 92.06 182 GLU A N 1
ATOM 1455 C CA . GLU A 1 182 ? -10.031 10.069 13.938 1.00 92.06 182 GLU A CA 1
ATOM 1456 C C . GLU A 1 182 ? -10.691 9.074 14.895 1.00 92.06 182 GLU A C 1
ATOM 1458 O O . GLU A 1 182 ? -11.333 9.491 15.859 1.00 92.06 182 GLU A O 1
ATOM 1463 N N . ARG A 1 183 ? -10.483 7.766 14.691 1.00 89.38 183 ARG A N 1
ATOM 1464 C CA . ARG A 1 183 ? -10.958 6.722 15.614 1.00 89.38 183 ARG A CA 1
ATOM 1465 C C . ARG A 1 183 ? -10.360 6.892 17.011 1.00 89.38 183 ARG A C 1
ATOM 1467 O O . ARG A 1 183 ? -11.099 6.820 17.988 1.00 89.38 183 ARG A O 1
ATOM 1474 N N . ILE A 1 184 ? -9.059 7.181 17.125 1.00 90.00 184 ILE A N 1
ATOM 1475 C CA . ILE A 1 184 ? -8.429 7.474 18.425 1.00 90.00 184 ILE A CA 1
ATOM 1476 C C . ILE A 1 184 ? -8.996 8.755 19.040 1.00 90.00 184 ILE A C 1
ATOM 1478 O O . ILE A 1 184 ? -9.246 8.792 20.242 1.00 90.00 184 ILE A O 1
ATOM 1482 N N . LYS A 1 185 ? -9.221 9.803 18.240 1.00 89.19 185 LYS A N 1
ATOM 1483 C CA . LYS A 1 185 ? -9.776 11.070 18.729 1.00 89.19 185 LYS A CA 1
ATOM 1484 C C . LYS A 1 185 ? -11.185 10.883 19.297 1.00 89.19 185 LYS A C 1
ATOM 1486 O O . LYS A 1 185 ? -11.427 11.288 20.429 1.00 89.19 185 LYS A O 1
ATOM 1491 N N . LYS A 1 186 ? -12.067 10.189 18.571 1.00 89.19 186 LYS A N 1
ATOM 1492 C CA . LYS A 1 186 ? -13.394 9.803 19.078 1.00 89.19 186 LYS A CA 1
ATOM 1493 C C . LYS A 1 186 ? -13.271 8.940 20.332 1.00 89.19 186 LYS A C 1
ATOM 1495 O O . LYS A 1 186 ? -13.955 9.174 21.319 1.00 89.19 186 LYS A O 1
ATOM 1500 N N . ALA A 1 187 ? -12.330 7.995 20.351 1.00 85.50 187 ALA A N 1
ATOM 1501 C CA . ALA A 1 187 ? -12.126 7.149 21.518 1.00 85.50 187 ALA A CA 1
ATOM 1502 C C . ALA A 1 187 ? -11.649 7.919 22.764 1.00 85.50 187 ALA A C 1
ATOM 1504 O O . ALA A 1 187 ? -12.049 7.557 23.873 1.00 85.50 187 ALA A O 1
ATOM 1505 N N . LYS A 1 188 ? -10.848 8.981 22.582 1.00 85.44 188 LYS A N 1
ATOM 1506 C CA . LYS A 1 188 ? -10.447 9.939 23.626 1.00 85.44 188 LYS A CA 1
ATOM 1507 C C . LYS A 1 188 ? -11.637 10.742 24.146 1.00 85.44 188 LYS A C 1
ATOM 1509 O O . LYS A 1 188 ? -11.819 10.824 25.357 1.00 85.44 188 LYS A O 1
ATOM 1514 N N . GLU A 1 189 ? -12.429 11.317 23.242 1.00 86.56 189 GLU A N 1
ATOM 1515 C CA . GLU A 1 189 ? -13.621 12.113 23.574 1.00 86.56 189 GLU A CA 1
ATOM 1516 C C . GLU A 1 189 ? -14.648 11.269 24.342 1.00 86.56 189 GLU A C 1
ATOM 1518 O O . GLU A 1 189 ? -15.133 11.674 25.397 1.00 86.56 189 GLU A O 1
ATOM 1523 N N . ASP A 1 190 ? -14.863 10.035 23.892 1.00 85.50 190 ASP A N 1
ATOM 1524 C CA . ASP A 1 190 ? -15.819 9.100 24.479 1.00 85.50 190 ASP A CA 1
ATOM 1525 C C . ASP A 1 190 ? -15.277 8.337 25.703 1.00 85.50 190 ASP A C 1
ATOM 1527 O O . ASP A 1 190 ? -15.951 7.439 26.213 1.00 85.50 190 ASP A O 1
ATOM 1531 N N . LYS A 1 191 ? -14.031 8.606 26.133 1.00 86.19 191 LYS A N 1
ATOM 1532 C CA . LYS A 1 191 ? -13.299 7.862 27.188 1.00 86.19 191 LYS A CA 1
ATOM 1533 C C . LYS A 1 191 ? -13.364 6.335 27.010 1.00 86.19 191 LYS A C 1
ATOM 1535 O O . LYS A 1 191 ? -13.338 5.551 27.964 1.00 86.19 191 LYS A O 1
ATOM 1540 N N . SER A 1 192 ? -13.445 5.910 25.749 1.00 77.75 192 SER A N 1
ATOM 1541 C CA . SER A 1 192 ? -13.641 4.522 25.334 1.00 77.75 192 SER A CA 1
ATOM 1542 C C . SER A 1 192 ? -12.329 3.763 25.102 1.00 77.75 192 SER A C 1
ATOM 1544 O O . SER A 1 192 ? -12.342 2.595 24.728 1.00 77.75 192 SER A O 1
ATOM 1546 N N . LEU A 1 193 ? -11.184 4.343 25.442 1.00 80.88 193 LEU A N 1
ATOM 1547 C CA . LEU A 1 193 ? -9.918 3.625 25.596 1.00 80.88 193 LEU A CA 1
ATOM 1548 C C . LEU A 1 193 ? -9.197 4.145 26.840 1.00 80.88 193 LEU A C 1
ATOM 1550 O O . LEU A 1 193 ? -9.425 5.280 27.261 1.00 80.88 193 LEU A O 1
ATOM 1554 N N . THR A 1 194 ? -8.373 3.301 27.455 1.00 83.81 194 THR A N 1
ATOM 1555 C CA . THR A 1 194 ? -7.468 3.743 28.525 1.00 83.81 194 THR A CA 1
ATOM 1556 C C . THR A 1 194 ? -6.334 4.585 27.941 1.00 83.81 194 THR A C 1
ATOM 1558 O O . THR A 1 194 ? -6.017 4.483 26.754 1.00 83.81 194 THR A O 1
ATOM 1561 N N . GLU A 1 195 ? -5.706 5.432 28.760 1.00 84.88 195 GLU A N 1
ATOM 1562 C CA . GLU A 1 195 ? -4.588 6.266 28.295 1.00 84.88 195 GLU A CA 1
ATOM 1563 C C . GLU A 1 195 ? -3.424 5.438 27.734 1.00 84.88 195 GLU A C 1
ATOM 1565 O O . GLU A 1 195 ? -2.784 5.864 26.773 1.00 84.88 195 GLU A O 1
ATOM 1570 N N . ASP A 1 196 ? -3.174 4.252 28.290 1.00 83.69 196 ASP A N 1
ATOM 1571 C CA . ASP A 1 196 ? -2.102 3.370 27.830 1.00 83.69 196 ASP A CA 1
ATOM 1572 C C . ASP A 1 196 ? -2.436 2.719 26.477 1.00 83.69 196 ASP A C 1
ATOM 1574 O O . ASP A 1 196 ? -1.602 2.736 25.572 1.00 83.69 196 ASP A O 1
ATOM 1578 N N . GLU A 1 197 ? -3.676 2.254 26.273 1.00 79.88 197 GLU A N 1
ATOM 1579 C CA . GLU A 1 197 ? -4.138 1.743 24.969 1.00 79.88 197 GLU A CA 1
ATOM 1580 C C . GLU A 1 197 ? -4.110 2.830 23.886 1.00 79.88 197 GLU A C 1
ATOM 1582 O O . GLU A 1 197 ? -3.767 2.573 22.731 1.00 79.88 197 GLU A O 1
ATOM 1587 N N . ILE A 1 198 ? -4.457 4.064 24.253 1.00 86.94 198 ILE A N 1
ATOM 1588 C CA . ILE A 1 198 ? -4.386 5.220 23.359 1.00 86.94 198 ILE A CA 1
ATOM 1589 C C . ILE A 1 198 ? -2.941 5.477 22.938 1.00 86.94 198 ILE A C 1
ATOM 1591 O O . ILE A 1 198 ? -2.680 5.606 21.742 1.00 86.94 198 ILE A O 1
ATOM 1595 N N . LYS A 1 199 ? -2.004 5.526 23.894 1.00 90.69 199 LYS A N 1
ATOM 1596 C CA . LYS A 1 199 ? -0.580 5.744 23.602 1.00 90.69 199 LYS A CA 1
ATOM 1597 C C . LYS A 1 199 ? -0.029 4.659 22.690 1.00 90.69 199 LYS A C 1
ATOM 1599 O O . LYS A 1 199 ? 0.650 4.977 21.718 1.00 90.69 199 LYS A O 1
ATOM 1604 N N . GLU A 1 200 ? -0.356 3.395 22.950 1.00 89.25 200 GLU A N 1
ATOM 1605 C CA . GLU A 1 200 ? 0.111 2.293 22.111 1.00 89.25 200 GLU A CA 1
ATOM 1606 C C . GLU A 1 200 ? -0.400 2.423 20.667 1.00 89.25 200 GLU A C 1
ATOM 1608 O O . GLU A 1 200 ? 0.368 2.283 19.709 1.00 89.25 200 GLU A O 1
ATOM 1613 N N . ARG A 1 201 ? -1.683 2.759 20.485 1.00 88.31 201 ARG A N 1
ATOM 1614 C CA . ARG A 1 201 ? -2.260 2.973 19.149 1.00 88.31 201 ARG A CA 1
ATOM 1615 C C . ARG A 1 201 ? -1.661 4.192 18.453 1.00 88.31 201 ARG A C 1
ATOM 1617 O O . ARG A 1 201 ? -1.354 4.115 17.265 1.00 88.31 201 ARG A O 1
ATOM 1624 N N . GLU A 1 202 ? -1.432 5.287 19.174 1.00 90.88 202 GLU A N 1
ATOM 1625 C CA . GLU A 1 202 ? -0.753 6.472 18.638 1.00 90.88 202 GLU A CA 1
ATOM 1626 C C . GLU A 1 202 ? 0.682 6.156 18.200 1.00 90.88 202 GLU A C 1
ATOM 1628 O O . GLU A 1 202 ? 1.114 6.602 17.137 1.00 90.88 202 GLU A O 1
ATOM 1633 N N . GLU A 1 203 ? 1.415 5.332 18.950 1.00 91.81 203 GLU A N 1
ATOM 1634 C CA . GLU A 1 203 ? 2.750 4.884 18.555 1.00 91.81 203 GLU A CA 1
ATOM 1635 C C . GLU A 1 203 ? 2.734 4.007 17.300 1.00 91.81 203 GLU A C 1
ATOM 1637 O O . GLU A 1 203 ? 3.598 4.162 16.428 1.00 91.81 203 GLU A O 1
ATOM 1642 N N . ARG A 1 204 ? 1.762 3.093 17.176 1.00 89.69 204 ARG A N 1
ATOM 1643 C CA . ARG A 1 204 ? 1.585 2.273 15.966 1.00 89.69 204 ARG A CA 1
ATOM 1644 C C . ARG A 1 204 ? 1.282 3.152 14.750 1.00 89.69 204 ARG A C 1
ATOM 1646 O O . ARG A 1 204 ? 1.940 2.998 13.718 1.00 89.69 204 ARG A O 1
ATOM 1653 N N . ILE A 1 205 ? 0.378 4.124 14.891 1.00 92.25 205 ILE A N 1
ATOM 1654 C CA . ILE A 1 205 ? 0.070 5.104 13.839 1.00 92.25 205 ILE A CA 1
ATOM 1655 C C . ILE A 1 205 ? 1.315 5.910 13.471 1.00 92.25 205 ILE A C 1
ATOM 1657 O O . ILE A 1 205 ? 1.661 5.993 12.296 1.00 92.25 205 ILE A O 1
ATOM 1661 N N . LYS A 1 206 ? 2.059 6.421 14.455 1.00 94.38 206 LYS A N 1
ATOM 1662 C CA . LYS A 1 206 ? 3.288 7.189 14.219 1.00 94.38 206 LYS A CA 1
ATOM 1663 C C . LYS A 1 206 ? 4.350 6.374 13.475 1.00 94.38 206 LYS A C 1
ATOM 1665 O O . LYS A 1 206 ? 5.042 6.888 12.596 1.00 94.38 206 LYS A O 1
ATOM 1670 N N . LYS A 1 207 ? 4.489 5.080 13.788 1.00 91.19 207 LYS A N 1
ATOM 1671 C CA . LYS A 1 207 ? 5.370 4.166 13.038 1.00 91.19 207 LYS A CA 1
ATOM 1672 C C . LYS A 1 207 ? 4.907 4.010 11.586 1.00 91.19 207 LYS A C 1
ATOM 1674 O O . LYS A 1 207 ? 5.752 4.006 10.690 1.00 91.19 207 LYS A O 1
ATOM 1679 N N . ALA A 1 208 ? 3.601 3.899 11.344 1.00 87.75 208 ALA A N 1
ATOM 1680 C CA . ALA A 1 208 ? 3.035 3.833 9.998 1.00 87.75 208 ALA A CA 1
ATOM 1681 C C . ALA A 1 208 ? 3.235 5.147 9.219 1.00 87.75 208 ALA A C 1
ATOM 1683 O O . ALA A 1 208 ? 3.679 5.107 8.072 1.00 87.75 208 ALA A O 1
ATOM 1684 N N . GLU A 1 209 ? 3.018 6.303 9.853 1.00 92.75 209 GLU A N 1
ATOM 1685 C CA . GLU A 1 209 ? 3.270 7.630 9.273 1.00 92.75 209 GLU A CA 1
ATOM 1686 C C . GLU A 1 209 ? 4.721 7.785 8.833 1.00 92.75 209 GLU A C 1
ATOM 1688 O O . GLU A 1 209 ? 4.991 8.152 7.690 1.00 92.75 209 GLU A O 1
ATOM 1693 N N . ASN A 1 210 ? 5.669 7.431 9.703 1.00 92.81 210 ASN A N 1
ATOM 1694 C CA . ASN A 1 210 ? 7.091 7.501 9.379 1.00 92.81 210 ASN A CA 1
ATOM 1695 C C . ASN A 1 210 ? 7.450 6.619 8.176 1.00 92.81 210 ASN A C 1
ATOM 1697 O O . ASN A 1 210 ? 8.218 7.040 7.308 1.00 92.81 210 ASN A O 1
ATOM 1701 N N . LYS A 1 211 ? 6.876 5.411 8.087 1.00 88.56 211 LYS A N 1
ATOM 1702 C CA . LYS A 1 211 ? 7.065 4.530 6.926 1.00 88.56 211 LYS A CA 1
ATOM 1703 C C . LYS A 1 211 ? 6.512 5.173 5.653 1.00 88.56 211 LYS A C 1
ATOM 1705 O O . LYS A 1 211 ? 7.243 5.234 4.665 1.00 88.56 211 LYS A O 1
ATOM 1710 N N . ILE A 1 212 ? 5.284 5.699 5.676 1.00 90.56 212 ILE A N 1
ATOM 1711 C CA . ILE A 1 212 ? 4.677 6.364 4.511 1.00 90.56 212 ILE A CA 1
ATOM 1712 C C . ILE A 1 212 ? 5.497 7.578 4.073 1.00 90.56 212 ILE A C 1
ATOM 1714 O O . ILE A 1 212 ? 5.797 7.705 2.888 1.00 90.56 212 ILE A O 1
ATOM 1718 N N . ASN A 1 213 ? 5.922 8.422 5.011 1.00 92.69 213 ASN A N 1
ATOM 1719 C CA . ASN A 1 213 ? 6.729 9.602 4.707 1.00 92.69 213 ASN A CA 1
ATOM 1720 C C . ASN A 1 213 ? 8.084 9.209 4.096 1.00 92.69 213 ASN A C 1
ATOM 1722 O O . ASN A 1 213 ? 8.497 9.778 3.087 1.00 92.69 213 ASN A O 1
ATOM 1726 N N . SER A 1 214 ? 8.752 8.182 4.637 1.00 88.12 214 SER A N 1
ATOM 1727 C CA . SER A 1 214 ? 10.013 7.689 4.063 1.00 88.12 214 SER A CA 1
ATOM 1728 C C . SER A 1 214 ? 9.846 7.135 2.641 1.00 88.12 214 SER A C 1
ATOM 1730 O O . SER A 1 214 ? 10.704 7.358 1.783 1.00 88.12 214 SER A O 1
ATOM 1732 N N . LEU A 1 215 ? 8.728 6.453 2.366 1.00 86.56 215 LEU A N 1
ATOM 1733 C CA . LEU A 1 215 ? 8.389 5.959 1.031 1.00 86.56 215 LEU A CA 1
ATOM 1734 C C . LEU A 1 215 ? 8.111 7.114 0.066 1.00 86.56 215 LEU A C 1
ATOM 1736 O O . LEU A 1 215 ? 8.625 7.109 -1.053 1.00 86.56 215 LEU A O 1
ATOM 1740 N N . GLU A 1 216 ? 7.355 8.122 0.500 1.00 90.69 216 GLU A N 1
ATOM 1741 C CA . GLU A 1 216 ? 7.058 9.319 -0.289 1.00 90.69 216 GLU A CA 1
ATOM 1742 C C . GLU A 1 216 ? 8.335 10.078 -0.668 1.00 90.69 216 GLU A C 1
ATOM 1744 O O . GLU A 1 216 ? 8.529 10.415 -1.839 1.00 90.69 216 GLU A O 1
ATOM 1749 N N . GLU A 1 217 ? 9.261 10.269 0.274 1.00 92.50 217 GLU A N 1
ATOM 1750 C CA . GLU A 1 217 ? 10.564 10.868 -0.018 1.00 92.50 217 GLU A CA 1
ATOM 1751 C C . GLU A 1 217 ? 11.389 10.036 -1.004 1.00 92.50 217 GLU A C 1
ATOM 1753 O O . GLU A 1 217 ? 12.019 10.587 -1.914 1.00 92.50 217 GLU A O 1
ATOM 1758 N N . ALA A 1 218 ? 11.410 8.711 -0.840 1.00 84.69 218 ALA A N 1
ATOM 1759 C CA . ALA A 1 218 ? 12.138 7.820 -1.736 1.00 84.69 218 ALA A CA 1
ATOM 1760 C C . ALA A 1 218 ? 11.581 7.889 -3.167 1.00 84.69 218 ALA A C 1
ATOM 1762 O O . ALA A 1 218 ? 12.352 7.977 -4.128 1.00 84.69 218 ALA A O 1
ATOM 1763 N N . ILE A 1 219 ? 10.254 7.918 -3.312 1.00 86.50 219 ILE A N 1
ATOM 1764 C CA . ILE A 1 219 ? 9.569 8.061 -4.601 1.00 86.50 219 ILE A CA 1
ATOM 1765 C C . ILE A 1 219 ? 9.824 9.439 -5.205 1.00 86.50 219 ILE A C 1
ATOM 1767 O O . ILE A 1 219 ? 10.137 9.525 -6.393 1.00 86.50 219 ILE A O 1
ATOM 1771 N N . LYS A 1 220 ? 9.786 10.510 -4.407 1.00 93.69 220 LYS A N 1
ATOM 1772 C CA . LYS A 1 220 ? 10.115 11.865 -4.865 1.00 93.69 220 LYS A CA 1
ATOM 1773 C C . LYS A 1 220 ? 11.542 11.942 -5.418 1.00 93.69 220 LYS A C 1
ATOM 1775 O O . LYS A 1 220 ? 11.732 12.363 -6.557 1.00 93.69 220 LYS A O 1
ATOM 1780 N N . LYS A 1 221 ? 12.532 11.436 -4.673 1.00 89.06 221 LYS A N 1
ATOM 1781 C CA . LYS A 1 221 ? 13.937 11.364 -5.124 1.00 89.06 221 LYS A CA 1
ATOM 1782 C C . LYS A 1 221 ? 14.087 10.515 -6.390 1.00 89.06 221 LYS A C 1
ATOM 1784 O O . LYS A 1 221 ? 14.902 10.824 -7.259 1.00 89.06 221 LYS A O 1
ATOM 1789 N N . ALA A 1 222 ? 13.321 9.431 -6.513 1.00 84.00 222 ALA A N 1
ATOM 1790 C CA . ALA A 1 222 ? 13.329 8.591 -7.707 1.00 84.00 222 ALA A CA 1
ATOM 1791 C C . ALA A 1 222 ? 12.731 9.312 -8.930 1.00 84.00 222 ALA A C 1
ATOM 1793 O O . ALA A 1 222 ? 13.305 9.217 -10.017 1.00 84.00 222 ALA A O 1
ATOM 1794 N N . LYS A 1 223 ? 11.642 10.072 -8.754 1.00 89.00 223 LYS A N 1
ATOM 1795 C CA . LYS A 1 223 ? 11.037 10.920 -9.794 1.00 89.00 223 LYS A CA 1
ATOM 1796 C C . LYS A 1 223 ? 11.994 12.011 -10.271 1.00 89.00 223 LYS A C 1
ATOM 1798 O O . LYS A 1 223 ? 12.151 12.185 -11.476 1.00 89.00 223 LYS A O 1
ATOM 1803 N N . GLU A 1 224 ? 12.681 12.693 -9.356 1.00 91.31 224 GLU A N 1
ATOM 1804 C CA . GLU A 1 224 ? 13.683 13.718 -9.690 1.00 91.31 224 GLU A CA 1
ATOM 1805 C C . GLU A 1 224 ? 14.821 13.134 -10.540 1.00 91.31 224 GLU A C 1
ATOM 1807 O O . GLU A 1 224 ? 15.075 13.606 -11.649 1.00 91.31 224 GLU A O 1
ATOM 1812 N N . LYS A 1 225 ? 15.421 12.019 -10.101 1.00 84.81 225 LYS A N 1
ATOM 1813 C CA . LYS A 1 225 ? 16.458 11.311 -10.877 1.00 84.81 225 LYS A CA 1
ATOM 1814 C C . LYS A 1 225 ? 15.957 10.840 -12.243 1.00 84.81 225 LYS A C 1
ATOM 1816 O O . LYS A 1 225 ? 16.723 10.784 -13.204 1.00 84.81 225 LYS A O 1
ATOM 1821 N N . MET A 1 226 ? 14.689 10.447 -12.339 1.00 87.25 226 MET A N 1
ATOM 1822 C CA . MET A 1 226 ? 14.080 10.052 -13.608 1.00 87.25 226 MET A CA 1
ATOM 1823 C C . MET A 1 226 ? 13.879 11.243 -14.542 1.00 87.25 226 MET A C 1
ATOM 1825 O O . MET A 1 226 ? 14.146 11.115 -15.737 1.00 87.25 226 MET A O 1
ATOM 1829 N N . LYS A 1 227 ? 13.488 12.404 -14.013 1.00 88.62 227 LYS A N 1
ATOM 1830 C CA . LYS A 1 227 ? 13.376 13.645 -14.782 1.00 88.62 227 LYS A CA 1
ATOM 1831 C C . LYS A 1 227 ? 14.728 14.052 -15.371 1.00 88.62 227 LYS A C 1
ATOM 1833 O O . LYS A 1 227 ? 14.822 14.236 -16.582 1.00 88.62 227 LYS A O 1
ATOM 1838 N N . GLU A 1 228 ? 15.788 14.054 -14.561 1.00 87.19 228 GLU A N 1
ATOM 1839 C CA . GLU A 1 228 ? 17.158 14.331 -15.021 1.00 87.19 228 GLU A CA 1
ATOM 1840 C C . GLU A 1 228 ? 17.595 13.384 -16.149 1.00 87.19 228 GLU A C 1
ATOM 1842 O O . GLU A 1 228 ? 18.098 13.817 -17.187 1.00 87.19 228 GLU A O 1
ATOM 1847 N N . LYS A 1 229 ? 17.363 12.075 -15.985 1.00 83.62 229 LYS A N 1
ATOM 1848 C CA . LYS A 1 229 ? 17.692 11.075 -17.014 1.00 83.62 229 LYS A CA 1
ATOM 1849 C C . LYS A 1 229 ? 16.878 11.256 -18.293 1.00 83.62 229 LYS A C 1
ATOM 1851 O O . LYS A 1 229 ? 17.398 11.020 -19.381 1.00 83.62 229 LYS A O 1
ATOM 1856 N N . THR A 1 230 ? 15.623 11.674 -18.176 1.00 84.25 230 THR A N 1
ATOM 1857 C CA . THR A 1 230 ? 14.744 11.921 -19.326 1.00 84.25 230 THR A CA 1
ATOM 1858 C C . THR A 1 230 ? 15.179 13.173 -20.090 1.00 84.25 230 THR A C 1
ATOM 1860 O O . THR A 1 230 ? 15.215 13.153 -21.319 1.00 84.25 230 THR A O 1
ATOM 1863 N N . GLU A 1 231 ? 15.614 14.224 -19.389 1.00 87.25 231 GLU A N 1
ATOM 1864 C CA . GLU A 1 231 ? 16.222 15.415 -19.998 1.00 87.25 231 GLU A CA 1
ATOM 1865 C C . GLU A 1 231 ? 17.566 15.110 -20.677 1.00 87.25 231 GLU A C 1
ATOM 1867 O O . GLU A 1 231 ? 17.872 15.643 -21.743 1.00 87.25 231 GLU A O 1
ATOM 1872 N N . GLN A 1 232 ? 18.388 14.233 -20.096 1.00 83.56 232 GLN A N 1
ATOM 1873 C CA . GLN A 1 232 ? 19.608 13.760 -20.756 1.00 83.56 232 GLN A CA 1
ATOM 1874 C C . GLN A 1 232 ? 19.278 12.972 -22.029 1.00 83.56 232 GLN A C 1
ATOM 1876 O O . GLN A 1 232 ? 19.903 13.195 -23.068 1.00 83.56 232 GLN A O 1
ATOM 1881 N N . LEU A 1 233 ? 18.270 12.095 -21.974 1.00 80.12 233 LEU A N 1
ATOM 1882 C CA . LEU A 1 233 ? 17.806 11.332 -23.130 1.00 80.12 233 LEU A CA 1
ATOM 1883 C C . LEU A 1 233 ? 17.310 12.258 -24.250 1.00 80.12 233 LEU A C 1
ATOM 1885 O O . LEU A 1 233 ? 17.661 12.056 -25.410 1.00 80.12 233 LEU A O 1
ATOM 1889 N N . SER A 1 234 ? 16.528 13.291 -23.919 1.00 82.19 234 SER A N 1
ATOM 1890 C CA . SER A 1 234 ? 16.015 14.238 -24.913 1.00 82.19 234 SER A CA 1
ATOM 1891 C C . SER A 1 234 ? 17.133 15.061 -25.556 1.00 82.19 234 SER A C 1
ATOM 1893 O O . SER A 1 234 ? 17.156 15.187 -26.778 1.00 82.19 234 SER A O 1
ATOM 1895 N N . LYS A 1 235 ? 18.117 15.538 -24.781 1.00 83.81 235 LYS A N 1
ATOM 1896 C CA . LYS A 1 235 ? 19.292 16.260 -25.309 1.00 83.81 235 LYS A CA 1
ATOM 1897 C C . LYS A 1 235 ? 20.115 15.416 -26.286 1.00 83.81 235 LYS A C 1
ATOM 1899 O O . LYS A 1 235 ? 20.617 15.952 -27.272 1.00 83.81 235 LYS A O 1
ATOM 1904 N N . ILE A 1 236 ? 20.253 14.115 -26.025 1.00 75.25 236 ILE A N 1
ATOM 1905 C CA . ILE A 1 236 ? 20.956 13.185 -26.922 1.00 75.25 236 ILE A CA 1
ATOM 1906 C C . ILE A 1 236 ? 20.157 12.986 -28.219 1.00 75.25 236 ILE A C 1
ATOM 1908 O O . ILE A 1 236 ? 20.731 13.069 -29.298 1.00 75.25 236 ILE A O 1
ATOM 1912 N N . LEU A 1 237 ? 18.835 12.806 -28.126 1.00 67.25 237 LEU A N 1
ATOM 1913 C CA . LEU A 1 237 ? 17.972 12.583 -29.293 1.00 67.25 237 LEU A CA 1
ATOM 1914 C C . LEU A 1 237 ? 17.817 13.815 -30.194 1.00 67.25 237 LEU A C 1
ATOM 1916 O O . LEU A 1 237 ? 17.683 13.670 -31.404 1.00 67.25 237 LEU A O 1
ATOM 1920 N N . VAL A 1 238 ? 17.837 15.025 -29.630 1.00 63.12 238 VAL A N 1
ATOM 1921 C CA . VAL A 1 238 ? 17.776 16.273 -30.412 1.00 63.12 238 VAL A CA 1
ATOM 1922 C C . VAL A 1 238 ? 19.077 16.509 -31.188 1.00 63.12 238 VAL A C 1
ATOM 1924 O O . VAL A 1 238 ? 19.029 16.998 -32.311 1.00 63.12 238 VAL A O 1
ATOM 1927 N N . LYS A 1 239 ? 20.234 16.111 -30.640 1.00 57.50 239 LYS A N 1
ATOM 1928 C CA . LYS A 1 239 ? 21.534 16.210 -31.326 1.00 57.50 239 LYS A CA 1
ATOM 1929 C C . LYS A 1 239 ? 21.708 15.248 -32.509 1.00 57.50 239 LYS A C 1
ATOM 1931 O O . LYS A 1 239 ? 22.582 15.500 -33.321 1.00 57.50 239 LYS A O 1
ATOM 1936 N N . GLU A 1 240 ? 20.930 14.168 -32.605 1.00 50.91 240 GLU A N 1
ATOM 1937 C CA . GLU A 1 240 ? 20.980 13.234 -33.749 1.00 50.91 240 GLU A CA 1
ATOM 1938 C C . GLU A 1 240 ? 20.109 13.673 -34.944 1.00 50.91 240 GLU A C 1
ATOM 1940 O O . GLU A 1 240 ? 20.230 13.096 -36.024 1.00 50.91 240 GLU A O 1
ATOM 1945 N N . ASN A 1 241 ? 19.226 14.665 -34.762 1.00 49.16 241 ASN A N 1
ATOM 1946 C CA . ASN A 1 241 ? 18.285 15.139 -35.786 1.00 49.16 241 ASN A CA 1
ATOM 1947 C C . ASN A 1 241 ? 18.679 16.482 -36.438 1.00 49.16 241 ASN A C 1
ATOM 1949 O O . ASN A 1 241 ? 17.957 16.933 -37.327 1.00 49.16 241 ASN A O 1
ATOM 1953 N N . ASN A 1 242 ? 19.789 17.095 -36.011 1.00 41.72 242 ASN A N 1
ATOM 1954 C CA . ASN A 1 242 ? 20.422 18.270 -36.628 1.00 41.72 242 ASN A CA 1
ATOM 1955 C C . ASN A 1 242 ? 21.760 17.864 -37.246 1.00 41.72 242 ASN A C 1
ATOM 1957 O O . ASN A 1 242 ? 22.115 18.447 -38.291 1.00 41.72 242 ASN A O 1
#

Radius of gyration: 30.06 Å; chains: 1; bounding box: 60×78×79 Å

Foldseek 3Di:
DVCVVVVVVVVVVVVVVVPPPPVPPVVVVVVVVQLVVLLVVVLVVLVVVLVVLVVVLVVLLVLLVVQCVVDDDPVSNVVSVVVNVVSVVVNCVSNVVSVVCNPPPVNSSVVSVVVVVVVVVVVVVVVPDPDPPPPCPPPDDPRSVVVVLVVLVVVLVVLVVVLVVLVVVLVVLVVVLVVLVVVLVVCVVVVSDDPVRSVVSVVVSVVSVVVSVVSVVVSVVVVVVSVVVVVVSVVVVVVVVD

pLDDT: mean 77.36, std 15.59, range [32.47, 94.38]